Protein AF-A0A7S8RH62-F1 (afdb_monomer_lite)

Structure (mmCIF, N/CA/C/O backbone):
data_AF-A0A7S8RH62-F1
#
_entry.id   AF-A0A7S8RH62-F1
#
loop_
_atom_site.group_PDB
_atom_site.id
_atom_site.type_symbol
_atom_site.label_atom_id
_atom_site.label_alt_id
_atom_site.label_comp_id
_atom_site.label_asym_id
_atom_site.label_entity_id
_atom_site.label_seq_id
_atom_site.pdbx_PDB_ins_code
_atom_site.Cartn_x
_atom_site.Cartn_y
_atom_site.Cartn_z
_atom_site.occupancy
_atom_site.B_iso_or_equiv
_atom_site.auth_seq_id
_atom_site.auth_comp_id
_atom_site.auth_asym_id
_atom_site.auth_atom_id
_atom_site.pdbx_PDB_model_num
ATOM 1 N N . MET A 1 1 ? -23.904 6.460 -4.156 1.00 39.28 1 MET A N 1
ATOM 2 C CA . MET A 1 1 ? -22.629 6.891 -3.554 1.00 39.28 1 MET A CA 1
ATOM 3 C C . MET A 1 1 ? -22.946 8.177 -2.816 1.00 39.28 1 MET A C 1
ATOM 5 O O . MET A 1 1 ? -23.492 9.067 -3.455 1.00 39.28 1 MET A O 1
ATOM 9 N N . LEU A 1 2 ? -22.789 8.210 -1.490 1.00 40.19 2 LEU A N 1
ATOM 10 C CA . LEU A 1 2 ? -23.076 9.422 -0.716 1.00 40.19 2 LEU A CA 1
ATOM 11 C C . LEU A 1 2 ? -22.066 10.491 -1.134 1.00 40.19 2 LEU A C 1
ATOM 13 O O . LEU A 1 2 ? -20.875 10.198 -1.265 1.00 40.19 2 LEU A O 1
ATOM 17 N N . ALA A 1 3 ? -22.586 11.673 -1.448 1.00 42.34 3 ALA A N 1
ATOM 18 C CA . ALA A 1 3 ? -21.802 12.807 -1.888 1.00 42.34 3 ALA A CA 1
ATOM 19 C C . ALA A 1 3 ? -20.886 13.278 -0.752 1.00 42.34 3 ALA A C 1
ATOM 21 O O . ALA A 1 3 ? -21.209 13.178 0.432 1.00 42.34 3 ALA A O 1
ATOM 22 N N . GLU A 1 4 ? -19.724 13.770 -1.151 1.00 43.28 4 GLU A N 1
ATOM 23 C CA . GLU A 1 4 ? -18.709 14.386 -0.310 1.00 43.28 4 GLU A CA 1
ATOM 24 C C . GLU A 1 4 ? -19.355 15.382 0.679 1.00 43.28 4 GLU A C 1
ATOM 26 O O . GLU A 1 4 ? -19.919 16.394 0.270 1.00 43.28 4 GLU A O 1
ATOM 31 N N . GLY A 1 5 ? -19.326 15.062 1.981 1.00 42.75 5 GLY A N 1
ATOM 32 C CA . GLY A 1 5 ? -19.793 15.950 3.056 1.00 42.75 5 GLY A CA 1
ATOM 33 C C . GLY A 1 5 ? -20.966 15.462 3.917 1.00 42.75 5 GLY A C 1
ATOM 34 O O . GLY A 1 5 ? -21.246 16.096 4.933 1.00 42.75 5 GLY A O 1
ATOM 35 N N . GLU A 1 6 ? -21.635 14.349 3.596 1.00 51.09 6 GLU A N 1
ATOM 36 C CA . GLU A 1 6 ? -22.639 13.774 4.509 1.00 51.09 6 GLU A CA 1
ATOM 37 C C . GLU A 1 6 ? -21.990 12.961 5.642 1.00 51.09 6 GLU A C 1
ATOM 39 O O . GLU A 1 6 ? -21.016 12.237 5.429 1.00 51.09 6 GLU A O 1
ATOM 44 N N . ASN A 1 7 ? -22.543 13.089 6.858 1.00 59.53 7 ASN A N 1
ATOM 45 C CA . ASN A 1 7 ? -22.144 12.334 8.050 1.00 59.53 7 ASN A CA 1
ATOM 46 C C . ASN A 1 7 ? -22.053 10.842 7.719 1.00 59.53 7 ASN A C 1
ATOM 48 O O . ASN A 1 7 ? -23.076 10.170 7.582 1.00 59.53 7 ASN A O 1
ATOM 52 N N . ILE A 1 8 ? -20.831 10.320 7.608 1.00 66.88 8 ILE A N 1
ATOM 53 C CA . ILE A 1 8 ? -20.618 8.890 7.414 1.00 66.88 8 ILE A CA 1
ATOM 54 C C . ILE A 1 8 ? -21.130 8.202 8.689 1.00 66.88 8 ILE A C 1
ATOM 56 O O . ILE A 1 8 ? -20.612 8.503 9.768 1.00 66.88 8 ILE A O 1
ATOM 60 N N . PRO A 1 9 ? -22.141 7.314 8.615 1.00 73.75 9 PRO A N 1
ATOM 61 C CA . PRO A 1 9 ? -22.703 6.660 9.792 1.00 73.75 9 PRO A CA 1
ATOM 62 C C . PRO A 1 9 ? -21.732 5.580 10.280 1.00 73.75 9 PRO A C 1
ATOM 64 O O . PRO A 1 9 ? -21.902 4.391 10.014 1.00 73.75 9 PRO A O 1
ATOM 67 N N . LEU A 1 10 ? -20.658 6.011 10.937 1.00 83.62 10 LEU A N 1
ATOM 68 C CA . LEU A 1 10 ? -19.639 5.135 11.494 1.00 83.62 10 LEU A CA 1
ATOM 69 C C . LEU A 1 10 ? -19.990 4.764 12.928 1.00 83.62 10 LEU A C 1
ATOM 71 O O . LEU A 1 10 ? -20.427 5.599 13.721 1.00 83.62 10 LEU A O 1
ATOM 75 N N . ALA A 1 11 ? -19.756 3.500 13.267 1.00 87.25 11 ALA A N 1
ATOM 76 C CA . ALA A 1 11 ? -19.860 3.041 14.639 1.00 87.25 11 ALA A CA 1
ATOM 77 C C . ALA A 1 11 ? -18.738 3.671 15.480 1.00 87.25 11 ALA A C 1
ATOM 79 O O . ALA A 1 11 ? -17.582 3.732 15.057 1.00 87.25 11 ALA A O 1
ATOM 80 N N . ILE A 1 12 ? -19.093 4.145 16.673 1.00 90.38 12 ILE A N 1
ATOM 81 C CA . ILE A 1 12 ? -18.187 4.815 17.608 1.00 90.38 12 ILE A CA 1
ATOM 82 C C . ILE A 1 12 ? -18.295 4.111 18.957 1.00 90.38 12 ILE A C 1
ATOM 84 O O . ILE A 1 12 ? -19.394 3.800 19.411 1.00 90.38 12 ILE A O 1
ATOM 88 N N . THR A 1 13 ? -17.159 3.891 19.611 1.00 91.62 13 THR A N 1
ATOM 89 C CA . THR A 1 13 ? -17.103 3.448 21.009 1.00 91.62 13 THR A CA 1
ATOM 90 C C . THR A 1 13 ? -16.359 4.463 21.866 1.00 91.62 13 THR A C 1
ATOM 92 O O . THR A 1 13 ? -15.571 5.258 21.352 1.00 91.62 13 THR A O 1
ATOM 95 N N . THR A 1 14 ? -16.582 4.430 23.176 1.00 93.69 14 THR A N 1
ATOM 96 C CA . THR A 1 14 ? -15.900 5.298 24.139 1.00 93.69 14 THR A CA 1
ATOM 97 C C . THR A 1 14 ? -15.022 4.450 25.051 1.00 93.69 14 THR A C 1
ATOM 99 O O . THR A 1 14 ? -15.504 3.514 25.685 1.00 93.69 14 THR A O 1
ATOM 102 N N . ILE A 1 15 ? -13.736 4.793 25.138 1.00 90.25 15 ILE A N 1
ATOM 103 C CA . ILE A 1 15 ? -12.776 4.175 26.059 1.00 90.25 15 ILE A CA 1
ATOM 104 C C . ILE A 1 15 ? -12.183 5.287 26.926 1.00 90.25 15 ILE A C 1
ATOM 106 O O . ILE A 1 15 ? -11.464 6.161 26.435 1.00 90.25 15 ILE A O 1
ATOM 110 N N . GLY A 1 16 ? -12.501 5.262 28.223 1.00 92.19 16 GLY A N 1
ATOM 111 C CA . GLY A 1 16 ? -12.195 6.370 29.128 1.00 92.19 16 GLY A CA 1
ATOM 112 C C . GLY A 1 16 ? -12.913 7.645 28.680 1.00 92.19 16 GLY A C 1
ATOM 113 O O . GLY A 1 16 ? -14.131 7.650 28.538 1.00 92.19 16 GLY A O 1
ATOM 114 N N . GLU A 1 17 ? -12.152 8.707 28.423 1.00 92.81 17 GLU A N 1
ATOM 115 C CA . GLU A 1 17 ? -12.673 10.006 27.963 1.00 92.81 17 GLU A CA 1
ATOM 116 C C . GLU A 1 17 ? -12.596 10.187 26.435 1.00 92.81 17 GLU A C 1
ATOM 118 O O . GLU A 1 17 ? -12.965 11.238 25.913 1.00 92.81 17 GLU A O 1
ATOM 123 N N . LYS A 1 18 ? -12.096 9.186 25.695 1.00 94.44 18 LYS A N 1
ATOM 124 C CA . LYS A 1 18 ? -11.867 9.282 24.246 1.00 94.44 18 LYS A CA 1
ATOM 125 C C . LYS A 1 18 ? -12.861 8.438 23.457 1.00 94.44 18 LYS A C 1
ATOM 127 O O . LYS A 1 18 ? -13.170 7.307 23.826 1.00 94.44 18 LYS A O 1
ATOM 132 N N . GLN A 1 19 ? -13.299 8.976 22.323 1.00 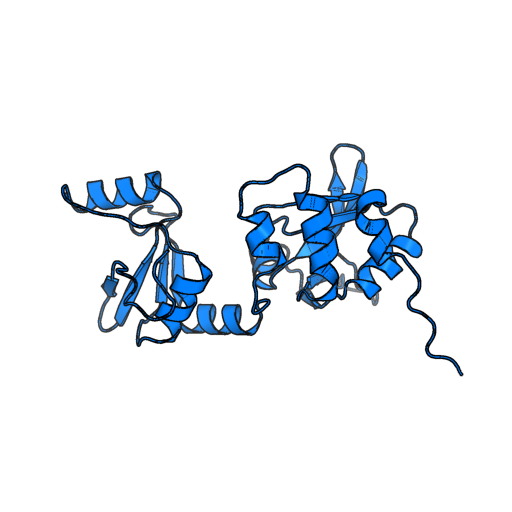95.38 19 GLN A N 1
ATOM 133 C CA . GLN A 1 19 ? -14.122 8.267 21.346 1.00 95.38 19 GLN A CA 1
ATOM 134 C C . GLN A 1 19 ? -13.261 7.668 20.235 1.00 95.38 19 GLN A C 1
ATOM 136 O O . GLN A 1 19 ? -12.350 8.325 19.736 1.00 95.38 19 GLN A O 1
ATOM 141 N N . TYR A 1 20 ? -13.568 6.445 19.817 1.00 95.69 20 TYR A N 1
ATOM 142 C CA . TYR A 1 20 ? -12.855 5.710 18.776 1.00 95.69 20 TYR A CA 1
ATOM 143 C C . TYR A 1 20 ? -13.822 5.275 17.684 1.00 95.69 20 TYR A C 1
ATOM 145 O O . TYR A 1 20 ? -14.908 4.776 17.976 1.00 95.69 20 TYR A O 1
ATOM 153 N N . VAL A 1 21 ? -13.404 5.436 16.432 1.00 94.69 21 VAL A N 1
ATOM 154 C CA . VAL A 1 21 ? -14.141 4.936 15.268 1.00 94.69 21 VAL A CA 1
ATOM 155 C C . VAL A 1 21 ? -13.901 3.433 15.146 1.00 94.69 21 VAL A C 1
ATOM 157 O O . VAL A 1 21 ? -12.763 2.977 15.257 1.00 94.69 21 VAL A O 1
ATOM 160 N N . LEU A 1 22 ? -14.958 2.662 14.908 1.00 92.38 22 LEU A N 1
ATOM 161 C CA . LEU A 1 22 ? -14.889 1.218 14.700 1.00 92.38 22 LEU A CA 1
ATOM 162 C C . LEU A 1 22 ? -14.946 0.888 13.210 1.00 92.38 22 LEU A C 1
ATOM 164 O O . LEU A 1 22 ? -15.819 1.376 12.490 1.00 92.38 22 LEU A O 1
ATOM 168 N N . VAL A 1 23 ? -14.045 0.019 12.759 1.00 92.44 23 VAL A N 1
ATOM 169 C CA . VAL A 1 23 ? -14.058 -0.539 11.403 1.00 92.44 23 VAL A CA 1
ATOM 170 C C . VAL A 1 23 ? -13.853 -2.042 11.425 1.00 92.44 23 VAL A C 1
ATOM 172 O O . VAL A 1 23 ? -13.292 -2.604 12.366 1.00 92.44 23 VAL A O 1
ATOM 175 N N . TYR A 1 24 ? -14.299 -2.679 10.348 1.00 90.12 24 TYR A N 1
ATOM 176 C CA . TYR A 1 24 ? -14.252 -4.122 10.183 1.00 90.12 24 TYR A CA 1
ATOM 177 C C . TYR A 1 24 ? -13.524 -4.451 8.885 1.00 90.12 24 TYR A C 1
ATOM 179 O O . TYR A 1 24 ? -13.879 -3.926 7.829 1.00 90.12 24 TYR A O 1
ATOM 187 N N . SER A 1 25 ? -12.526 -5.328 8.956 1.00 86.50 25 SER A N 1
ATOM 188 C CA . SER A 1 25 ? -11.762 -5.812 7.800 1.00 86.50 25 SER A CA 1
ATOM 189 C C . SER A 1 25 ? -12.623 -6.626 6.829 1.00 86.50 25 SER A C 1
ATOM 191 O O . SER A 1 25 ? -12.295 -6.756 5.651 1.00 86.50 25 SER A O 1
ATOM 193 N N . GLY A 1 26 ? -13.761 -7.143 7.302 1.00 86.31 26 GLY A N 1
ATOM 194 C CA . GLY A 1 26 ? -14.751 -7.816 6.477 1.00 86.31 26 GLY A CA 1
ATOM 195 C C . GLY A 1 26 ? -15.989 -8.260 7.251 1.00 86.31 26 GLY A C 1
ATOM 196 O O . GLY A 1 26 ? -16.132 -8.044 8.455 1.00 86.31 26 GLY A O 1
ATOM 197 N N . VAL A 1 27 ? -16.896 -8.938 6.541 1.00 84.50 27 VAL A N 1
ATOM 198 C CA . VAL A 1 27 ? -18.188 -9.397 7.085 1.00 84.50 27 VAL A CA 1
ATOM 199 C C . VAL A 1 27 ? -18.014 -10.383 8.242 1.00 84.50 27 VAL A C 1
ATOM 201 O O . VAL A 1 27 ? -18.817 -10.379 9.170 1.00 84.50 27 VAL A O 1
ATOM 204 N N . ALA A 1 28 ? -16.975 -11.222 8.211 1.00 85.44 28 ALA A N 1
ATOM 205 C CA . ALA A 1 28 ? -16.703 -12.171 9.288 1.00 85.44 28 ALA A CA 1
ATOM 206 C C . ALA A 1 28 ? -16.388 -11.454 10.611 1.00 85.44 28 ALA A C 1
ATOM 208 O O . ALA A 1 28 ? -16.993 -11.776 11.632 1.00 85.44 28 ALA A O 1
ATOM 209 N N . ALA A 1 29 ? -15.513 -10.444 10.576 1.00 86.75 29 ALA A N 1
ATOM 210 C CA . ALA A 1 29 ? -15.172 -9.648 11.751 1.00 86.75 29 ALA A CA 1
ATOM 211 C C . ALA A 1 29 ? -16.372 -8.842 12.267 1.00 86.75 29 ALA A C 1
ATOM 213 O O . ALA A 1 29 ? -16.623 -8.813 13.469 1.00 86.75 29 ALA A O 1
ATOM 214 N N . LEU A 1 30 ? -17.174 -8.272 11.360 1.00 86.81 30 LEU A N 1
ATOM 215 C CA . LEU A 1 30 ? -18.429 -7.615 11.726 1.00 86.81 30 LEU A CA 1
ATOM 216 C C . LEU A 1 30 ? -19.378 -8.581 12.451 1.00 86.81 30 LEU A C 1
ATOM 218 O O . LEU A 1 30 ? -19.861 -8.268 13.533 1.00 86.81 30 LEU A O 1
ATOM 222 N N . ARG A 1 31 ? -19.624 -9.775 11.892 1.00 84.88 31 ARG A N 1
ATOM 223 C CA . ARG A 1 31 ? -20.493 -10.788 12.519 1.00 84.88 31 ARG A CA 1
ATOM 224 C C . ARG A 1 31 ? -19.980 -11.230 13.887 1.00 84.88 31 ARG A C 1
ATOM 226 O O . ARG A 1 31 ? -20.794 -11.436 14.780 1.00 84.88 31 ARG A O 1
ATOM 233 N N . ALA A 1 32 ? -18.663 -11.364 14.052 1.00 85.75 32 ALA A N 1
ATOM 234 C CA . ALA A 1 32 ? -18.061 -11.694 15.340 1.00 85.75 32 ALA A CA 1
ATOM 235 C C . ALA A 1 32 ? -18.370 -10.622 16.397 1.00 85.75 32 ALA A C 1
ATOM 237 O O . ALA A 1 32 ? -18.757 -10.965 17.511 1.00 85.75 32 ALA A O 1
ATOM 238 N N . SER A 1 33 ? -18.286 -9.339 16.033 1.00 83.94 33 SER A N 1
ATOM 239 C CA . SER A 1 33 ? -18.688 -8.238 16.916 1.00 83.94 33 SER A CA 1
ATOM 240 C C . SER A 1 33 ? -20.179 -8.240 17.238 1.00 83.94 33 SER A C 1
ATOM 242 O O . SER A 1 33 ? -20.534 -8.145 18.406 1.00 83.94 33 SER A O 1
ATOM 244 N N . LEU A 1 34 ? -21.054 -8.445 16.249 1.00 86.00 34 LEU A N 1
ATOM 245 C CA . LEU A 1 34 ? -22.501 -8.518 16.497 1.00 86.00 34 LEU A CA 1
ATOM 246 C C . LEU A 1 34 ? -22.876 -9.658 17.449 1.00 86.00 34 LEU A C 1
ATOM 248 O O . LEU A 1 34 ? -23.704 -9.477 18.338 1.00 86.00 34 LEU A O 1
ATOM 252 N N . ALA A 1 35 ? -22.243 -10.823 17.282 1.00 85.25 35 ALA A N 1
ATOM 253 C CA . ALA A 1 35 ? -22.449 -11.966 18.162 1.00 85.25 35 ALA A CA 1
ATOM 254 C C . ALA A 1 35 ? -21.954 -11.693 19.591 1.00 85.25 35 ALA A C 1
ATOM 256 O O . ALA A 1 35 ? -22.614 -12.102 20.543 1.00 85.25 35 ALA A O 1
ATOM 257 N N . ALA A 1 36 ? -20.824 -10.995 19.741 1.00 84.25 36 ALA A N 1
ATOM 258 C CA . ALA A 1 36 ? -20.289 -10.611 21.045 1.00 84.25 36 ALA A CA 1
ATOM 259 C C . ALA A 1 36 ? -21.189 -9.596 21.773 1.00 84.25 36 ALA A C 1
ATOM 261 O O . ALA A 1 36 ? -21.380 -9.714 22.982 1.00 84.25 36 ALA A O 1
ATOM 262 N N . ASP A 1 37 ? -21.781 -8.653 21.036 1.00 80.81 37 ASP A N 1
ATOM 263 C CA . ASP A 1 37 ? -22.634 -7.595 21.591 1.00 80.81 37 ASP A CA 1
ATOM 264 C C . ASP A 1 37 ? -24.111 -8.020 21.743 1.00 80.81 37 ASP A C 1
ATOM 266 O O . ASP A 1 37 ? -24.921 -7.282 22.306 1.00 80.81 37 ASP A O 1
ATOM 270 N N . GLY A 1 38 ? -24.492 -9.201 21.237 1.00 78.88 38 GLY A N 1
ATOM 271 C CA . GLY A 1 38 ? -25.883 -9.675 21.217 1.00 78.88 38 GLY A CA 1
ATOM 272 C C . GLY A 1 38 ? -26.804 -8.863 20.294 1.00 78.88 38 GLY A C 1
ATOM 273 O O . GLY A 1 38 ? -28.028 -8.922 20.428 1.00 78.88 38 GLY A O 1
ATOM 274 N N . ALA A 1 39 ? -26.231 -8.093 19.365 1.00 75.56 39 ALA A N 1
ATOM 275 C CA . ALA A 1 39 ? -26.959 -7.203 18.471 1.00 75.56 39 ALA A CA 1
ATOM 276 C C . ALA A 1 39 ? -27.571 -7.977 17.292 1.00 75.56 39 ALA A C 1
ATOM 278 O O . ALA A 1 39 ? -26.884 -8.716 16.587 1.00 75.56 39 ALA A O 1
ATOM 279 N N . THR A 1 40 ? -28.874 -7.794 17.062 1.00 68.50 40 THR A N 1
ATOM 280 C CA . THR A 1 40 ? -29.633 -8.495 16.004 1.00 68.50 40 THR A CA 1
ATOM 281 C C . THR A 1 40 ? -30.128 -7.571 14.891 1.00 68.50 40 THR A C 1
ATOM 283 O O . THR A 1 40 ? -30.290 -8.031 13.764 1.00 68.50 40 THR A O 1
ATOM 286 N N . ASP A 1 41 ? -30.258 -6.270 15.166 1.00 66.50 41 ASP A N 1
ATOM 287 C CA . ASP A 1 41 ? -30.581 -5.226 14.188 1.00 66.50 41 ASP A CA 1
ATOM 288 C C . ASP A 1 41 ? -29.366 -4.317 13.975 1.00 66.50 41 ASP A C 1
ATOM 290 O O . ASP A 1 41 ? -29.209 -3.276 14.613 1.00 66.50 41 ASP A O 1
ATOM 294 N N . THR A 1 42 ? -28.451 -4.710 13.088 1.00 69.25 42 THR A N 1
ATOM 295 C CA . THR A 1 42 ? -27.332 -3.844 12.692 1.00 69.25 42 THR A CA 1
ATOM 296 C C . THR A 1 42 ? -27.236 -3.728 11.184 1.00 69.25 42 THR A C 1
ATOM 298 O O . THR A 1 42 ? -27.142 -4.719 10.463 1.00 69.25 42 THR A O 1
ATOM 301 N N . SER A 1 43 ? -27.230 -2.482 10.718 1.00 67.69 43 SER A N 1
ATOM 302 C CA . SER A 1 43 ? -26.909 -2.129 9.343 1.00 67.69 43 SER A CA 1
ATOM 303 C C . SER A 1 43 ? -25.423 -1.798 9.244 1.00 67.69 43 SER A C 1
ATOM 305 O O . SER A 1 43 ? -24.883 -1.092 10.095 1.00 67.69 43 SER A O 1
ATOM 307 N N . ALA A 1 44 ? -24.766 -2.300 8.202 1.00 72.25 44 ALA A N 1
ATOM 308 C CA . ALA A 1 44 ? -23.382 -1.976 7.893 1.00 72.25 44 ALA A CA 1
ATOM 309 C C . ALA A 1 44 ? -23.283 -1.461 6.461 1.00 72.25 44 ALA A C 1
ATOM 311 O O . ALA A 1 44 ? -23.879 -2.019 5.540 1.00 72.25 44 ALA A O 1
ATOM 312 N N . MET A 1 45 ? -22.498 -0.403 6.278 1.00 76.56 45 MET A N 1
ATOM 313 C CA . MET A 1 45 ? -22.201 0.153 4.965 1.00 76.56 45 MET A CA 1
ATOM 314 C C . MET A 1 45 ? -20.705 0.066 4.702 1.00 76.56 45 MET A C 1
ATOM 316 O O . MET A 1 45 ? -19.896 0.427 5.556 1.00 76.56 45 MET A O 1
ATOM 320 N N . ALA A 1 46 ? -20.338 -0.383 3.504 1.00 80.75 46 ALA A N 1
ATOM 321 C CA . ALA A 1 46 ? -18.966 -0.279 3.037 1.00 80.75 46 ALA A CA 1
ATOM 322 C C . ALA A 1 46 ? -18.660 1.185 2.701 1.00 80.75 46 ALA A C 1
ATOM 324 O O . ALA A 1 46 ? -19.419 1.834 1.979 1.00 80.75 46 ALA A O 1
ATOM 325 N N . GLN A 1 47 ? -17.549 1.691 3.227 1.00 84.44 47 GLN A N 1
ATOM 326 C CA . GLN A 1 47 ? -17.068 3.046 2.983 1.00 84.44 47 GLN A CA 1
ATOM 327 C C . GLN A 1 47 ? -15.642 2.979 2.431 1.00 84.44 47 GLN A C 1
ATOM 329 O O . GLN A 1 47 ? -14.873 2.116 2.866 1.00 84.44 47 GLN A O 1
ATOM 334 N N . PRO A 1 48 ? -15.252 3.868 1.500 1.00 85.31 48 PRO A N 1
ATOM 335 C CA . PRO A 1 48 ? -13.859 3.977 1.090 1.00 85.31 48 PRO A CA 1
ATOM 336 C C . PRO A 1 48 ? -12.967 4.233 2.310 1.00 85.31 48 PRO A C 1
ATOM 338 O O . PRO A 1 48 ? -13.235 5.151 3.087 1.00 85.31 48 PRO A O 1
ATOM 341 N N . ALA A 1 49 ? -11.892 3.455 2.472 1.00 87.62 49 ALA A N 1
ATOM 342 C CA . ALA A 1 49 ? -11.006 3.565 3.635 1.00 87.62 49 ALA A CA 1
ATOM 343 C C . ALA A 1 49 ? -10.487 5.000 3.826 1.00 87.62 49 ALA A C 1
ATOM 345 O O . ALA A 1 49 ? -10.497 5.532 4.932 1.00 87.62 49 ALA A O 1
ATOM 346 N N . GLN A 1 50 ? -10.134 5.672 2.728 1.00 88.06 50 GLN A N 1
ATOM 347 C CA . GLN A 1 50 ? -9.685 7.061 2.751 1.00 88.06 50 GLN A CA 1
ATOM 348 C C . GLN A 1 50 ? -10.744 8.023 3.316 1.00 88.06 50 GLN A C 1
ATOM 350 O O . GLN A 1 50 ? -10.402 8.924 4.078 1.00 88.06 50 GLN A O 1
ATOM 355 N N . ALA A 1 51 ? -12.024 7.825 2.986 1.00 88.56 51 ALA A N 1
ATOM 356 C CA . ALA A 1 51 ? -13.111 8.657 3.499 1.00 88.56 51 ALA A CA 1
ATOM 357 C C . ALA A 1 51 ? -13.270 8.485 5.016 1.00 88.56 51 ALA A C 1
ATOM 359 O O . ALA A 1 51 ? -13.418 9.471 5.734 1.00 88.56 51 ALA A O 1
ATOM 360 N N . VAL A 1 52 ? -13.144 7.251 5.514 1.00 91.00 52 VAL A N 1
ATOM 361 C CA . VAL A 1 52 ? -13.170 6.950 6.953 1.00 91.00 52 VAL A CA 1
ATOM 362 C C . VAL A 1 52 ? -12.008 7.621 7.689 1.00 91.00 52 VAL A C 1
ATOM 364 O O . VAL A 1 52 ? -12.220 8.251 8.725 1.00 91.00 52 VAL A O 1
ATOM 367 N N . LEU A 1 53 ? -10.790 7.539 7.146 1.00 92.69 53 LEU A N 1
ATOM 368 C CA . LEU A 1 53 ? -9.612 8.168 7.752 1.00 92.69 53 LEU A CA 1
ATOM 369 C C . LEU A 1 53 ? -9.728 9.700 7.753 1.00 92.69 53 LEU A C 1
ATOM 371 O O . LEU A 1 53 ? -9.445 10.333 8.769 1.00 92.69 53 LEU A O 1
ATOM 375 N N . ARG A 1 54 ? -10.207 10.308 6.658 1.00 91.62 54 ARG A N 1
ATOM 376 C CA . ARG A 1 54 ? -10.456 11.760 6.586 1.00 91.62 54 ARG A CA 1
ATOM 377 C C . ARG A 1 54 ? -11.544 12.201 7.569 1.00 91.62 54 ARG A C 1
ATOM 379 O O . ARG A 1 54 ? -11.351 13.190 8.270 1.00 91.62 54 ARG A O 1
ATOM 386 N N . PHE A 1 55 ? -12.644 11.453 7.674 1.00 91.38 55 PHE A N 1
ATOM 387 C CA . PHE A 1 55 ? -13.697 11.712 8.659 1.00 91.38 55 PHE A CA 1
ATOM 388 C C . PHE A 1 55 ? -13.139 11.686 10.087 1.00 91.38 55 PHE A C 1
ATOM 390 O O . PHE A 1 55 ? -13.327 12.645 10.837 1.00 91.38 55 PHE A O 1
ATOM 397 N N . LEU A 1 56 ? -12.377 10.644 10.437 1.00 93.88 56 LEU A N 1
ATOM 398 C CA . LEU A 1 56 ? -11.731 10.525 11.743 1.00 93.88 56 LEU A CA 1
ATOM 399 C C . LEU A 1 56 ? -10.872 11.759 12.046 1.00 93.88 56 LEU A C 1
ATOM 401 O O . LEU A 1 56 ? -10.979 12.334 13.130 1.00 93.88 56 LEU A O 1
ATOM 405 N N . LEU A 1 57 ? -10.058 12.192 11.080 1.00 94.50 57 LEU A N 1
ATOM 406 C CA . LEU A 1 57 ? -9.182 13.354 11.224 1.00 94.50 57 LEU A CA 1
ATOM 407 C C . LEU A 1 57 ? -9.938 14.693 11.247 1.00 94.50 57 LEU A C 1
ATOM 409 O O . LEU A 1 57 ? -9.455 15.634 11.870 1.00 94.50 57 LEU A O 1
ATOM 413 N N . SER A 1 58 ? -11.130 14.793 10.659 1.00 92.31 58 SER A N 1
ATOM 414 C CA . SER A 1 58 ? -11.970 15.996 10.781 1.00 92.31 58 SER A CA 1
ATOM 415 C C . SER A 1 58 ? -12.659 16.136 12.147 1.00 92.31 58 SER A C 1
ATOM 417 O O . SER A 1 58 ? -12.954 17.252 12.568 1.00 92.31 58 SER A O 1
ATOM 419 N N . GLY A 1 59 ? -12.896 15.023 12.852 1.00 90.50 59 GLY A N 1
ATOM 420 C CA . GLY A 1 59 ? -13.512 15.005 14.183 1.00 90.50 59 GLY A CA 1
ATOM 421 C C . GLY A 1 59 ? -12.500 15.040 15.333 1.00 90.50 59 GLY A C 1
ATOM 422 O O . GLY A 1 59 ? -11.294 15.157 15.125 1.00 90.50 59 GLY A O 1
ATOM 423 N N . THR A 1 60 ? -12.984 14.871 16.567 1.00 91.94 60 THR A N 1
ATOM 424 C CA . THR A 1 60 ? -12.180 14.832 17.810 1.00 91.94 60 THR A CA 1
ATOM 425 C C . THR A 1 60 ? -11.898 13.407 18.312 1.00 91.94 60 THR A C 1
ATOM 427 O O . THR A 1 60 ? -11.603 13.192 19.487 1.00 91.94 60 THR A O 1
ATOM 430 N N . TYR A 1 61 ? -11.974 12.414 17.423 1.00 95.44 61 TYR A N 1
ATOM 431 C CA . TYR A 1 61 ? -11.764 11.005 17.755 1.00 95.44 61 TYR A CA 1
ATOM 432 C C . TYR A 1 61 ? -10.319 10.714 18.176 1.00 95.44 61 TYR A C 1
ATOM 434 O O . TYR A 1 61 ? -9.371 11.206 17.563 1.00 95.44 61 TYR A O 1
ATOM 442 N N . GLY A 1 62 ? -10.152 9.859 19.186 1.00 95.62 62 GLY A N 1
ATOM 443 C CA . GLY A 1 62 ? -8.861 9.401 19.697 1.00 95.62 62 GLY A CA 1
ATOM 444 C C . GLY A 1 62 ? -8.154 8.380 18.802 1.00 95.62 62 GLY A C 1
ATOM 445 O O . GLY A 1 62 ? -6.946 8.185 18.947 1.00 95.62 62 GLY A O 1
ATOM 446 N N . GLY A 1 63 ? -8.869 7.739 17.874 1.00 96.44 63 GLY A N 1
ATOM 447 C CA . GLY A 1 63 ? -8.282 6.769 16.955 1.00 96.44 63 GLY A CA 1
ATOM 448 C C . GLY A 1 63 ? -9.294 5.854 16.272 1.00 96.44 63 GLY A C 1
ATOM 449 O O . GLY A 1 63 ? -10.504 6.093 16.301 1.00 96.44 63 GLY A O 1
ATOM 450 N N . LEU A 1 64 ? -8.760 4.801 15.659 1.00 96.06 64 LEU A N 1
ATOM 451 C CA . LEU A 1 64 ? -9.478 3.773 14.914 1.00 96.06 64 LEU A CA 1
ATOM 452 C C . LEU A 1 64 ? -9.256 2.415 15.584 1.00 96.06 64 LEU A C 1
ATOM 454 O O . LEU A 1 64 ? -8.117 2.061 15.887 1.00 96.06 64 LEU A O 1
ATOM 458 N N . ILE A 1 65 ? -10.319 1.642 15.782 1.00 94.81 65 ILE A N 1
ATOM 459 C CA . ILE A 1 65 ? -10.228 0.245 16.211 1.00 94.81 65 ILE A CA 1
ATOM 460 C C . ILE A 1 65 ? -10.683 -0.634 15.053 1.00 94.81 65 ILE A C 1
ATOM 462 O O . ILE A 1 65 ? -11.815 -0.520 14.582 1.00 94.81 65 ILE A O 1
ATOM 466 N N . VAL A 1 66 ? -9.788 -1.509 14.608 1.00 93.62 66 VAL A N 1
ATOM 467 C CA . 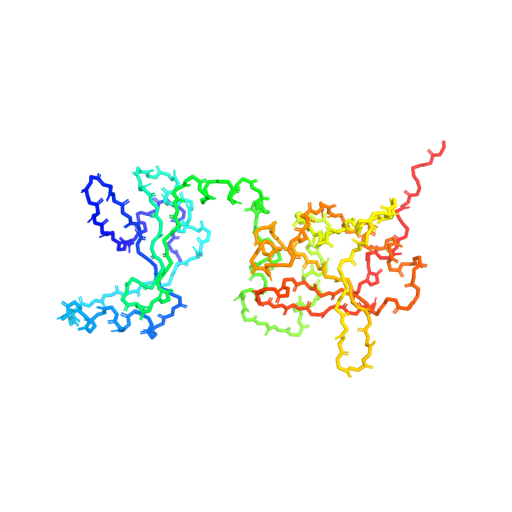VAL A 1 66 ? -10.043 -2.513 13.578 1.00 93.62 66 VAL A CA 1
ATOM 468 C C . VAL A 1 66 ? -10.395 -3.825 14.260 1.00 93.62 66 VAL A C 1
ATOM 470 O O . VAL A 1 66 ? -9.655 -4.287 15.133 1.00 93.62 66 VAL A O 1
ATOM 473 N N . ASP A 1 67 ? -11.511 -4.415 13.842 1.00 92.38 67 ASP A N 1
ATOM 474 C CA . ASP A 1 67 ? -11.983 -5.731 14.276 1.00 92.38 67 ASP A CA 1
ATOM 475 C C . ASP A 1 67 ? -12.062 -5.871 15.811 1.00 92.38 67 ASP A C 1
ATOM 477 O O . ASP A 1 67 ? -11.384 -6.714 16.406 1.00 92.38 67 ASP A O 1
ATOM 481 N N . PRO A 1 68 ? -12.884 -5.049 16.493 1.00 89.75 68 PRO A N 1
ATOM 482 C CA . PRO A 1 68 ? -12.856 -4.902 17.952 1.00 89.75 68 PRO A CA 1
ATOM 483 C C . PRO A 1 68 ? -13.096 -6.203 18.736 1.00 89.75 68 PRO A C 1
ATOM 485 O O . PRO A 1 68 ? -12.535 -6.358 19.825 1.00 89.75 68 PRO A O 1
ATOM 488 N N . ALA A 1 69 ? -13.886 -7.137 18.196 1.00 88.31 69 ALA A N 1
ATOM 489 C CA . ALA A 1 69 ? -14.165 -8.430 18.829 1.00 88.31 69 ALA A CA 1
ATOM 490 C C . ALA A 1 69 ? -13.157 -9.537 18.475 1.00 88.31 69 ALA A C 1
ATOM 492 O O . ALA A 1 69 ? -13.209 -10.619 19.057 1.00 88.31 69 ALA A O 1
ATOM 493 N N . SER A 1 70 ? -12.218 -9.293 17.560 1.00 83.69 70 SER A N 1
ATOM 494 C CA . SER A 1 70 ? -11.309 -10.324 17.047 1.00 83.69 70 SER A CA 1
ATOM 495 C C . SER A 1 70 ? -10.088 -10.540 17.941 1.00 83.69 70 SER A C 1
ATOM 497 O O . SER A 1 70 ? -8.971 -10.584 17.444 1.00 83.69 70 SER A O 1
ATOM 499 N N . ALA A 1 71 ? -10.240 -10.657 19.263 1.00 76.25 71 ALA A N 1
ATOM 500 C CA . ALA A 1 71 ? -9.093 -10.897 20.144 1.00 76.25 71 ALA A CA 1
ATOM 501 C C . ALA A 1 71 ? -8.358 -12.212 19.771 1.00 76.25 71 ALA A C 1
ATOM 503 O O . ALA A 1 71 ? -9.018 -13.232 19.574 1.00 76.25 71 ALA A O 1
ATOM 504 N N . PRO A 1 72 ? -7.010 -12.225 19.685 1.00 76.19 72 PRO A N 1
ATOM 505 C CA . PRO A 1 72 ? -6.071 -11.134 19.986 1.00 76.19 72 PRO A CA 1
ATOM 506 C C . PRO A 1 72 ? -5.751 -10.201 18.799 1.00 76.19 72 PRO A C 1
ATOM 508 O O . PRO A 1 72 ? -4.998 -9.252 18.969 1.00 76.19 72 PRO A O 1
ATOM 511 N N . ALA A 1 73 ? -6.304 -10.455 17.615 1.00 76.81 73 ALA A N 1
ATOM 512 C CA . ALA A 1 73 ? -6.008 -9.777 16.352 1.00 76.81 73 ALA A CA 1
ATOM 513 C C . ALA A 1 73 ? -6.598 -8.360 16.190 1.00 76.81 73 ALA A C 1
ATOM 515 O O . ALA A 1 73 ? -6.376 -7.731 15.156 1.00 76.81 73 ALA A O 1
ATOM 516 N N . ARG A 1 74 ? -7.335 -7.831 17.178 1.00 88.00 74 ARG A N 1
ATOM 517 C CA . ARG A 1 74 ? -7.827 -6.444 17.124 1.00 88.00 74 ARG A CA 1
ATOM 518 C C . ARG A 1 74 ? -6.657 -5.458 17.038 1.00 88.00 74 ARG A C 1
ATOM 520 O O . ARG A 1 74 ? -5.692 -5.579 17.795 1.00 88.00 74 ARG A O 1
ATOM 527 N N . ALA A 1 75 ? -6.773 -4.441 16.191 1.00 91.00 75 ALA A N 1
ATOM 528 C CA . ALA A 1 75 ? -5.773 -3.379 16.080 1.00 91.00 75 ALA A CA 1
ATOM 529 C C . ALA A 1 75 ? -6.353 -2.043 16.548 1.00 91.00 75 ALA A C 1
ATOM 531 O O . ALA A 1 75 ? -7.477 -1.693 16.200 1.00 91.00 75 ALA A O 1
ATOM 532 N N . MET A 1 76 ? -5.582 -1.280 17.324 1.00 92.94 76 MET A N 1
ATOM 533 C CA . MET A 1 76 ? -5.945 0.076 17.739 1.00 92.94 76 MET A CA 1
ATOM 534 C C . MET A 1 76 ? -4.898 1.051 17.211 1.00 92.94 76 MET A C 1
ATOM 536 O O . MET A 1 76 ? -3.738 1.000 17.614 1.00 92.94 76 MET A O 1
ATOM 540 N N . LEU A 1 77 ? -5.315 1.930 16.306 1.00 94.56 77 LEU A N 1
ATOM 541 C CA . LEU A 1 77 ? -4.469 2.946 15.694 1.00 94.56 77 LEU A CA 1
ATOM 542 C C . LEU A 1 77 ? -4.803 4.301 16.313 1.00 94.56 77 LEU A C 1
ATOM 544 O O . LEU A 1 77 ? -5.970 4.698 16.348 1.00 94.56 77 LEU A O 1
ATOM 548 N N . SER A 1 78 ? -3.791 5.011 16.813 1.00 95.62 78 SER A N 1
ATOM 549 C CA . SER A 1 78 ? -4.005 6.346 17.373 1.00 95.62 78 SER A CA 1
ATOM 550 C C . SER A 1 78 ? -4.277 7.364 16.268 1.00 95.62 78 SER A C 1
ATOM 552 O O . SER A 1 78 ? -3.847 7.201 15.122 1.00 95.62 78 SER A O 1
ATOM 554 N N . ARG A 1 79 ? -4.978 8.444 16.620 1.00 96.50 79 ARG A N 1
ATOM 555 C CA . ARG A 1 79 ? -5.201 9.576 15.716 1.00 96.50 79 ARG A CA 1
ATOM 556 C C . ARG A 1 79 ? -3.887 10.128 15.161 1.00 96.50 79 ARG A C 1
ATOM 558 O O . ARG A 1 79 ? -3.819 10.441 13.979 1.00 96.50 79 ARG A O 1
ATOM 565 N N . GLU A 1 80 ? -2.862 10.248 15.999 1.00 95.62 80 GLU A N 1
ATOM 566 C CA . GLU A 1 80 ? -1.564 10.824 15.635 1.00 95.62 80 GLU A CA 1
ATOM 567 C C . GLU A 1 80 ? -0.858 9.969 14.580 1.00 95.62 80 GLU A C 1
ATOM 569 O O . GLU A 1 80 ? -0.389 10.499 13.574 1.00 95.62 80 GLU A O 1
ATOM 574 N N . LEU A 1 81 ? -0.863 8.642 14.759 1.00 94.06 81 LEU A N 1
ATOM 575 C CA . LEU A 1 81 ? -0.323 7.712 13.770 1.00 94.06 81 LEU A CA 1
ATOM 576 C C . LEU A 1 81 ? -1.081 7.821 12.440 1.00 94.06 81 LEU A C 1
ATOM 578 O O . LEU A 1 81 ? -0.462 7.904 11.382 1.00 94.06 81 LEU A O 1
ATOM 582 N N . ILE A 1 82 ? -2.415 7.868 12.487 1.00 95.38 82 ILE A N 1
ATOM 583 C CA . ILE A 1 82 ? -3.248 8.013 11.284 1.00 95.38 82 ILE A CA 1
ATOM 584 C C . ILE A 1 82 ? -2.963 9.341 10.574 1.00 95.38 82 ILE A C 1
ATOM 586 O O . ILE A 1 82 ? -2.858 9.361 9.351 1.00 95.38 82 ILE A O 1
ATOM 590 N N . ALA A 1 83 ? -2.815 10.440 11.316 1.00 95.50 83 ALA A N 1
ATOM 591 C CA . ALA A 1 83 ? -2.491 11.745 10.747 1.00 95.50 83 ALA A CA 1
ATOM 592 C C . ALA A 1 83 ? -1.147 11.707 10.005 1.00 95.50 83 ALA A C 1
ATOM 594 O O . ALA A 1 83 ? -1.074 12.132 8.855 1.00 95.50 83 ALA A O 1
ATOM 595 N N . GLN A 1 84 ? -0.123 11.110 10.623 1.00 94.00 84 GLN A N 1
ATOM 596 C CA . GLN A 1 84 ? 1.192 10.944 10.008 1.00 94.00 84 GLN A CA 1
ATOM 597 C C . GLN A 1 84 ? 1.139 10.064 8.749 1.00 94.00 84 GLN A C 1
ATOM 599 O O . GLN A 1 84 ? 1.774 10.381 7.745 1.00 94.00 84 GLN A O 1
ATOM 604 N N . MET A 1 85 ? 0.364 8.975 8.771 1.00 93.38 85 MET A N 1
ATOM 605 C CA . MET A 1 85 ? 0.150 8.139 7.584 1.00 93.38 85 MET A CA 1
ATOM 606 C C . MET A 1 85 ? -0.531 8.937 6.461 1.00 93.38 85 MET A C 1
ATOM 608 O O . MET A 1 85 ? -0.099 8.911 5.315 1.00 93.38 85 MET A O 1
ATOM 612 N N . MET A 1 86 ? -1.577 9.699 6.776 1.00 93.38 86 MET A N 1
ATOM 613 C CA . MET A 1 86 ? -2.311 10.473 5.770 1.00 93.38 86 MET A CA 1
ATOM 614 C C . MET A 1 86 ? -1.483 11.612 5.159 1.00 93.38 86 MET A C 1
ATOM 616 O O . MET A 1 86 ? -1.693 11.946 3.997 1.00 93.38 86 MET A O 1
ATOM 620 N N . GLU A 1 87 ? -0.538 12.188 5.903 1.00 93.50 87 G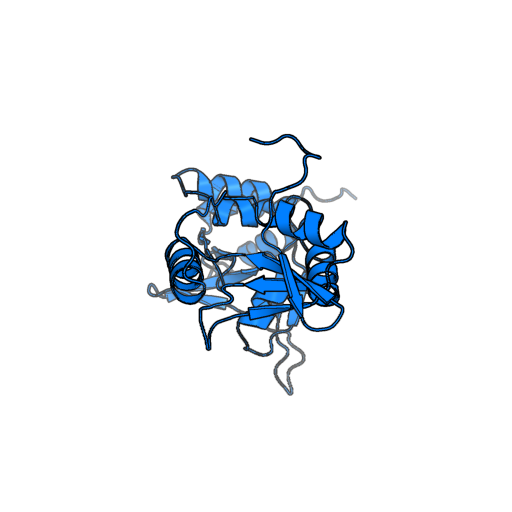LU A N 1
ATOM 621 C CA . GLU A 1 87 ? 0.399 13.198 5.393 1.00 93.50 87 GLU A CA 1
ATOM 622 C C . GLU A 1 87 ? 1.395 12.610 4.377 1.00 93.50 87 GLU A C 1
ATOM 624 O O . GLU A 1 87 ? 1.728 13.240 3.364 1.00 93.50 87 GLU A O 1
ATOM 629 N N . GLN A 1 88 ? 1.859 11.385 4.634 1.00 92.06 88 GLN A N 1
ATOM 630 C CA . GLN A 1 88 ? 2.826 10.690 3.785 1.00 92.06 88 GLN A CA 1
ATOM 631 C C . GLN A 1 88 ? 2.183 10.082 2.536 1.00 92.06 88 GLN A C 1
ATOM 633 O O . GLN A 1 88 ? 2.828 10.054 1.486 1.00 92.06 88 GLN A O 1
ATOM 638 N N . ALA A 1 89 ? 0.926 9.645 2.626 1.00 91.00 89 ALA A N 1
ATOM 639 C CA . ALA A 1 89 ? 0.204 9.001 1.537 1.00 91.00 89 ALA A CA 1
ATOM 640 C C . ALA A 1 89 ? 0.169 9.821 0.235 1.00 91.00 89 ALA A C 1
ATOM 642 O O . ALA A 1 89 ? 0.228 11.053 0.231 1.00 91.00 89 ALA A O 1
ATOM 643 N N . ASP A 1 90 ? 0.043 9.113 -0.890 1.00 91.81 90 ASP A N 1
ATOM 644 C CA . ASP A 1 90 ? -0.426 9.717 -2.137 1.00 91.81 90 ASP A CA 1
ATOM 645 C C . ASP A 1 90 ? -1.826 10.321 -1.892 1.00 91.81 90 ASP A C 1
ATOM 647 O O . ASP A 1 90 ? -2.726 9.570 -1.505 1.00 91.81 90 ASP A O 1
ATOM 651 N N . PRO A 1 91 ? -2.045 11.637 -2.102 1.00 88.12 91 PRO A N 1
ATOM 652 C CA . PRO A 1 91 ? -3.339 12.281 -1.867 1.00 88.12 91 PRO A CA 1
ATOM 653 C C . PRO A 1 91 ? -4.510 11.589 -2.567 1.00 88.12 91 PRO A C 1
ATOM 655 O O . PRO A 1 91 ? -5.605 11.507 -2.001 1.00 88.12 91 PRO A O 1
ATOM 658 N N . GLU A 1 92 ? -4.259 11.039 -3.755 1.00 89.75 92 GLU A N 1
ATOM 659 C CA . GLU A 1 92 ? -5.271 10.369 -4.563 1.00 89.75 92 GLU A CA 1
ATOM 660 C C . GLU A 1 92 ? -5.304 8.858 -4.353 1.00 89.75 92 GLU A C 1
ATOM 662 O O . GLU A 1 92 ? -6.237 8.211 -4.827 1.00 89.75 92 GLU A O 1
ATOM 667 N N . PHE A 1 93 ? -4.351 8.276 -3.615 1.00 91.38 93 PHE A N 1
ATOM 668 C CA . PHE A 1 93 ? -4.234 6.826 -3.425 1.00 91.38 93 PHE A CA 1
ATOM 669 C C . PHE A 1 93 ? -4.273 6.086 -4.776 1.00 91.38 93 PHE A C 1
ATOM 671 O O . PHE A 1 93 ? -4.906 5.038 -4.898 1.00 91.38 93 PHE A O 1
ATOM 678 N N . SER A 1 94 ? -3.650 6.653 -5.810 1.00 93.56 94 SER A N 1
ATOM 679 C CA . SER A 1 94 ? -3.861 6.308 -7.221 1.00 93.56 94 SER A CA 1
ATOM 680 C C . SER A 1 94 ? -3.637 4.820 -7.466 1.00 93.56 94 SER A C 1
ATOM 682 O O . SER A 1 94 ? -4.553 4.106 -7.870 1.00 93.56 94 SER A O 1
ATOM 684 N N . ILE A 1 95 ? -2.455 4.325 -7.096 1.00 96.31 95 ILE A N 1
ATOM 685 C CA . ILE A 1 95 ? -2.113 2.905 -7.213 1.00 96.31 95 ILE A CA 1
ATOM 686 C C . ILE A 1 95 ? -2.838 2.076 -6.148 1.00 96.31 95 ILE A C 1
ATOM 688 O O . ILE A 1 95 ? -3.416 1.040 -6.466 1.00 96.31 95 ILE A O 1
ATOM 692 N N . LYS A 1 96 ? -2.893 2.532 -4.888 1.00 93.50 96 LYS A N 1
ATOM 693 C CA . LYS A 1 96 ? -3.510 1.755 -3.797 1.00 93.50 96 LYS A CA 1
ATOM 694 C C . LYS A 1 96 ? -4.987 1.429 -4.064 1.00 93.50 96 LYS A C 1
ATOM 696 O O . LYS A 1 96 ? -5.429 0.325 -3.751 1.00 93.50 96 LYS A O 1
ATOM 701 N N . LYS A 1 97 ? -5.746 2.350 -4.674 1.00 92.62 97 LYS A N 1
ATOM 702 C CA . LYS A 1 97 ? -7.145 2.129 -5.084 1.00 92.62 97 LYS A CA 1
ATOM 703 C C . LYS A 1 97 ? -7.256 1.058 -6.166 1.00 92.62 97 LYS A C 1
ATOM 705 O O . LYS A 1 97 ? -8.118 0.194 -6.041 1.00 92.62 97 LYS A O 1
ATOM 710 N N . LEU A 1 98 ? -6.386 1.087 -7.178 1.00 95.88 98 LEU A N 1
ATOM 711 C CA . LEU A 1 98 ? -6.347 0.066 -8.233 1.00 95.88 98 LEU A CA 1
ATOM 712 C C . LEU A 1 98 ? -6.052 -1.319 -7.645 1.00 95.88 98 LEU A C 1
ATOM 714 O O . LEU A 1 98 ? -6.732 -2.291 -7.962 1.00 95.88 98 LEU A O 1
ATOM 718 N N . LEU A 1 99 ? -5.091 -1.397 -6.720 1.00 94.88 99 LEU A N 1
ATOM 719 C CA . LEU A 1 99 ? -4.702 -2.651 -6.074 1.00 94.88 99 LEU A CA 1
ATOM 720 C C . LEU A 1 99 ? -5.782 -3.229 -5.155 1.00 94.88 99 LEU A C 1
ATOM 722 O O . LEU A 1 99 ? -5.895 -4.452 -5.055 1.00 94.88 99 LEU A O 1
ATOM 726 N N . ALA A 1 100 ? -6.561 -2.366 -4.498 1.00 90.88 100 ALA A N 1
ATOM 727 C CA . ALA A 1 100 ? -7.663 -2.758 -3.622 1.00 90.88 100 ALA A CA 1
ATOM 728 C C . ALA A 1 100 ? -8.972 -3.063 -4.378 1.00 90.88 100 ALA A C 1
ATOM 730 O O . ALA A 1 100 ? -9.866 -3.708 -3.824 1.00 90.88 100 ALA A O 1
ATOM 731 N N . ALA A 1 101 ? -9.114 -2.585 -5.616 1.00 90.94 101 ALA A N 1
ATOM 732 C CA . ALA A 1 101 ? -10.281 -2.833 -6.452 1.00 90.94 101 ALA A CA 1
ATOM 733 C C . ALA A 1 101 ? -10.267 -4.246 -7.063 1.00 90.94 101 ALA A C 1
ATOM 735 O O . ALA A 1 101 ? -9.288 -4.993 -6.998 1.00 90.94 101 ALA A O 1
ATOM 736 N N . ARG A 1 102 ? -11.386 -4.628 -7.692 1.00 92.81 102 ARG A N 1
ATOM 737 C CA . ARG A 1 102 ? -11.425 -5.834 -8.525 1.00 92.81 102 ARG A CA 1
ATOM 738 C C . ARG A 1 102 ? -10.472 -5.641 -9.704 1.00 92.81 102 ARG A C 1
ATOM 740 O O . ARG A 1 102 ? -10.663 -4.715 -10.484 1.00 92.81 102 ARG A O 1
ATOM 747 N N . ARG A 1 103 ? -9.523 -6.562 -9.857 1.00 94.06 103 ARG A N 1
ATOM 748 C CA . ARG A 1 103 ? -8.566 -6.543 -10.964 1.00 94.06 103 ARG A CA 1
ATOM 749 C C . ARG A 1 103 ? -9.179 -7.046 -12.262 1.00 94.06 103 ARG A C 1
ATOM 751 O O . ARG A 1 103 ? -9.989 -7.976 -12.264 1.00 94.06 103 ARG A O 1
ATOM 758 N N . THR A 1 104 ? -8.751 -6.422 -13.342 1.00 96.12 104 THR A N 1
ATOM 759 C CA . THR A 1 104 ? -9.076 -6.715 -14.736 1.00 96.12 104 THR A CA 1
ATOM 760 C C . THR A 1 104 ? -7.779 -6.933 -15.509 1.00 96.12 104 THR A C 1
ATOM 762 O O . THR A 1 104 ? -6.683 -6.732 -14.986 1.00 96.12 104 THR A O 1
ATOM 765 N N . GLU A 1 105 ? -7.901 -7.309 -16.778 1.00 95.38 105 GLU A N 1
ATOM 766 C CA . GLU A 1 105 ? -6.758 -7.399 -17.694 1.00 95.38 105 GLU A CA 1
ATOM 767 C C . GLU A 1 105 ? -6.068 -6.039 -17.910 1.00 95.38 105 GL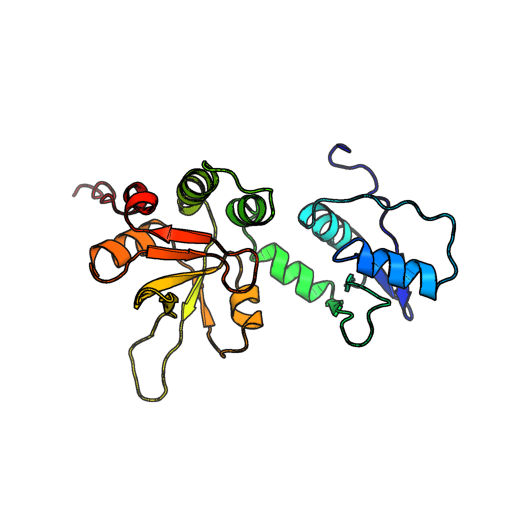U A C 1
ATOM 769 O O . GLU A 1 105 ? -4.881 -6.011 -18.198 1.00 95.38 105 GLU A O 1
ATOM 774 N N . THR A 1 106 ? -6.773 -4.918 -17.702 1.00 96.75 106 THR A N 1
ATOM 775 C CA . THR A 1 106 ? -6.231 -3.551 -17.841 1.00 96.75 106 THR A CA 1
ATOM 776 C C . THR A 1 106 ? -5.518 -3.036 -16.592 1.00 96.75 106 THR A C 1
ATOM 778 O O . THR A 1 106 ? -4.840 -2.013 -16.651 1.00 96.75 106 THR A O 1
ATOM 781 N N . THR A 1 107 ? -5.653 -3.718 -15.447 1.00 97.75 107 THR A N 1
ATOM 782 C CA . THR A 1 107 ? -5.075 -3.248 -14.178 1.00 97.75 107 THR A CA 1
ATOM 783 C C . THR A 1 107 ? -3.557 -3.019 -14.243 1.00 97.75 107 THR A C 1
ATOM 785 O O . THR A 1 107 ? -3.120 -2.005 -13.701 1.00 97.75 107 THR A O 1
ATOM 788 N N . PRO A 1 108 ? -2.733 -3.883 -14.874 1.00 98.31 108 PRO A N 1
ATOM 789 C CA . PRO A 1 108 ? -1.301 -3.615 -15.017 1.00 98.31 108 PRO A CA 1
ATOM 790 C C . PRO A 1 108 ? -1.011 -2.273 -15.703 1.00 98.31 108 PRO A C 1
ATOM 792 O O . PRO A 1 108 ? -0.263 -1.463 -15.157 1.00 98.31 108 PRO A O 1
ATOM 795 N N . ASP A 1 109 ? -1.664 -1.999 -16.832 1.00 97.81 109 ASP A N 1
ATOM 796 C CA . ASP A 1 109 ? -1.460 -0.775 -17.617 1.00 97.81 109 ASP A CA 1
ATOM 797 C C . ASP A 1 109 ? -1.924 0.475 -16.860 1.00 97.81 109 ASP A C 1
ATOM 799 O O . ASP A 1 109 ? -1.243 1.502 -16.853 1.00 97.81 109 ASP A O 1
ATOM 803 N N . GLU A 1 110 ? -3.060 0.385 -16.164 1.00 98.31 110 GLU A N 1
ATOM 804 C CA . GLU A 1 110 ? -3.580 1.463 -15.314 1.00 98.31 110 GLU A CA 1
ATOM 805 C C . GLU A 1 110 ? -2.629 1.779 -14.151 1.00 98.31 110 GLU A C 1
ATOM 807 O O . GLU A 1 110 ? -2.412 2.948 -13.821 1.00 98.31 110 GLU A O 1
ATOM 812 N N . VAL A 1 111 ? -2.023 0.750 -13.546 1.00 98.31 111 VAL A N 1
ATOM 813 C CA . VAL A 1 111 ? -1.011 0.932 -12.499 1.00 98.31 111 VAL A CA 1
ATOM 814 C C . VAL A 1 111 ? 0.239 1.591 -13.077 1.00 98.31 111 VAL A C 1
ATOM 816 O O . VAL A 1 111 ? 0.726 2.556 -12.489 1.00 98.31 111 VAL A O 1
ATOM 819 N N . VAL A 1 112 ? 0.735 1.134 -14.232 1.00 98.38 112 VAL A N 1
ATOM 820 C CA . VAL A 1 112 ? 1.905 1.730 -14.900 1.00 98.38 112 VAL A CA 1
ATOM 821 C C . VAL A 1 112 ? 1.663 3.201 -15.231 1.00 98.38 112 VAL A C 1
ATOM 823 O O . VAL A 1 112 ? 2.515 4.042 -14.939 1.00 98.38 112 VAL A O 1
ATOM 826 N N . ALA A 1 113 ? 0.488 3.536 -15.765 1.00 97.81 113 ALA A N 1
ATOM 827 C CA . ALA A 1 113 ? 0.113 4.909 -16.087 1.00 97.81 113 ALA A CA 1
ATOM 828 C C . ALA A 1 113 ? 0.056 5.824 -14.849 1.00 97.81 113 ALA A C 1
ATOM 830 O O . ALA A 1 113 ? 0.309 7.023 -14.961 1.00 97.81 113 ALA A O 1
ATOM 831 N N . ALA A 1 114 ? -0.241 5.274 -13.668 1.00 97.94 114 ALA A N 1
ATOM 832 C CA . ALA A 1 114 ? -0.300 6.023 -12.415 1.00 97.94 114 ALA A CA 1
ATOM 833 C C . ALA A 1 114 ? 1.073 6.231 -11.745 1.00 97.94 114 ALA A C 1
ATOM 835 O O . ALA A 1 114 ? 1.208 7.134 -10.915 1.00 97.94 114 ALA A O 1
ATOM 836 N N . ILE A 1 115 ? 2.096 5.430 -12.074 1.00 97.69 115 ILE A N 1
ATOM 837 C CA . ILE A 1 115 ? 3.428 5.501 -11.440 1.00 97.69 115 ILE A CA 1
ATOM 838 C C . ILE A 1 115 ? 4.052 6.909 -11.498 1.00 97.69 115 ILE A C 1
ATOM 840 O O . ILE A 1 115 ? 4.514 7.372 -10.453 1.00 97.69 115 ILE A O 1
ATOM 844 N N . PRO A 1 116 ? 4.064 7.632 -12.638 1.00 95.19 116 PRO A N 1
ATOM 845 C CA . PRO A 1 116 ? 4.731 8.933 -12.730 1.00 95.19 116 PRO A CA 1
ATOM 846 C C . PRO A 1 116 ? 4.186 10.003 -11.776 1.00 95.19 116 PRO A C 1
ATOM 848 O O . PRO A 1 116 ? 4.942 10.871 -11.345 1.00 95.19 116 PRO A O 1
ATOM 851 N N . SER A 1 117 ? 2.894 9.947 -11.441 1.00 93.31 117 SER A N 1
ATOM 852 C CA . SER A 1 117 ? 2.233 10.903 -10.543 1.00 93.31 117 SER A CA 1
ATOM 853 C C . SER A 1 117 ? 2.076 10.395 -9.109 1.00 93.31 117 SER A C 1
ATOM 855 O O . SER A 1 117 ? 1.566 11.123 -8.260 1.00 93.31 117 SER A O 1
ATOM 857 N N . SER A 1 118 ? 2.479 9.154 -8.827 1.00 95.88 118 SER A N 1
ATOM 858 C CA . SER A 1 118 ? 2.308 8.532 -7.514 1.00 95.88 118 SER A CA 1
ATOM 859 C C . SER A 1 118 ? 3.499 8.800 -6.600 1.00 95.88 118 SER A C 1
ATOM 861 O O . SER A 1 118 ? 4.648 8.873 -7.035 1.00 95.88 118 SER A O 1
ATOM 863 N N . ARG A 1 119 ? 3.236 8.872 -5.293 1.00 95.88 119 ARG A N 1
ATOM 864 C CA . ARG A 1 119 ? 4.296 8.768 -4.286 1.00 95.88 119 ARG A CA 1
ATOM 865 C C . ARG A 1 119 ? 4.626 7.293 -4.086 1.00 95.88 119 ARG A C 1
ATOM 867 O O . ARG A 1 119 ? 3.733 6.507 -3.780 1.00 95.88 119 ARG A O 1
ATOM 874 N N . LEU A 1 120 ? 5.890 6.932 -4.282 1.00 96.94 120 LEU A N 1
ATOM 875 C CA . LEU A 1 120 ? 6.372 5.560 -4.181 1.00 96.94 120 LEU A CA 1
ATOM 876 C C . LEU A 1 120 ? 7.622 5.493 -3.313 1.00 96.94 120 LEU A C 1
ATOM 878 O O . LEU A 1 120 ? 8.388 6.454 -3.204 1.00 96.94 120 LEU A O 1
ATOM 882 N N . TRP A 1 121 ? 7.830 4.326 -2.714 1.00 97.50 121 TRP A N 1
ATOM 883 C CA . TRP A 1 121 ? 8.977 4.040 -1.866 1.00 97.50 121 TRP A 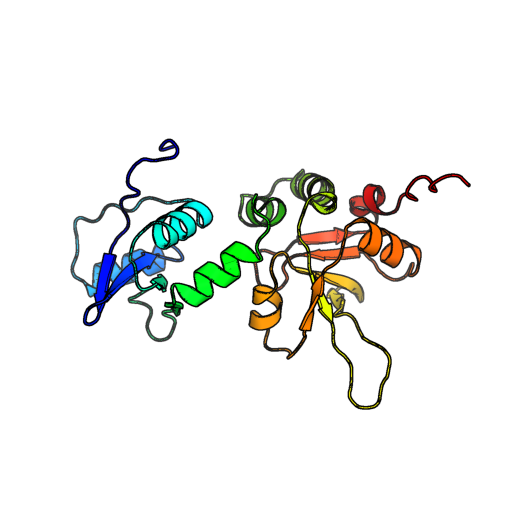CA 1
ATOM 884 C C . TRP A 1 121 ? 9.588 2.696 -2.225 1.00 97.50 121 TRP A C 1
ATOM 886 O O . TRP A 1 121 ? 8.897 1.790 -2.677 1.00 97.50 121 TRP A O 1
ATOM 896 N N . ILE A 1 122 ? 10.879 2.557 -1.968 1.00 97.62 122 ILE A N 1
ATOM 897 C CA . ILE A 1 122 ? 11.583 1.278 -1.932 1.00 97.62 122 ILE A CA 1
ATOM 898 C C . ILE A 1 122 ? 12.068 1.018 -0.509 1.00 97.62 122 ILE A C 1
ATOM 900 O O . ILE A 1 122 ? 12.308 1.950 0.268 1.00 97.62 122 ILE A O 1
ATOM 904 N N . ALA A 1 123 ? 12.219 -0.255 -0.170 1.00 96.12 123 ALA A N 1
ATOM 905 C CA . ALA A 1 123 ? 12.867 -0.661 1.065 1.00 96.12 123 ALA A CA 1
ATOM 906 C C . ALA A 1 123 ? 14.386 -0.643 0.856 1.00 96.12 123 ALA A C 1
ATOM 908 O O . ALA A 1 123 ? 14.914 -1.388 0.032 1.00 96.12 123 ALA A O 1
ATOM 909 N N . ALA A 1 124 ? 15.077 0.234 1.581 1.00 94.12 124 ALA A N 1
ATOM 910 C CA . ALA A 1 124 ? 16.519 0.403 1.501 1.00 94.12 124 ALA A CA 1
ATOM 911 C C . ALA A 1 124 ? 17.186 0.008 2.820 1.00 94.12 124 ALA A C 1
ATOM 913 O O . ALA A 1 124 ? 16.718 0.357 3.908 1.00 94.12 124 ALA A O 1
ATOM 914 N N . ASN A 1 125 ? 18.320 -0.678 2.725 1.00 90.19 125 ASN A N 1
ATOM 915 C CA . ASN A 1 125 ? 19.106 -1.096 3.875 1.00 90.19 125 ASN A CA 1
ATOM 916 C C . ASN A 1 125 ? 20.592 -0.828 3.624 1.00 90.19 125 ASN A C 1
ATOM 918 O O . ASN A 1 125 ? 21.082 -0.993 2.511 1.00 90.19 125 ASN A O 1
ATOM 922 N N . LYS A 1 126 ? 21.320 -0.405 4.658 1.00 84.81 126 LYS A N 1
ATOM 923 C CA . LYS A 1 126 ? 22.777 -0.256 4.622 1.00 84.81 126 LYS A CA 1
ATOM 924 C C . LYS A 1 126 ? 23.370 -1.315 5.557 1.00 84.81 126 LYS A C 1
ATOM 926 O O . LYS A 1 126 ? 23.309 -1.110 6.771 1.00 84.81 126 LYS A O 1
ATOM 931 N N . PRO A 1 127 ? 23.915 -2.427 5.029 1.00 77.88 127 PRO A N 1
ATOM 932 C CA . PRO A 1 127 ? 24.546 -3.448 5.856 1.00 77.88 127 PRO A CA 1
ATOM 933 C C . PRO A 1 127 ? 25.679 -2.857 6.699 1.00 77.88 127 PRO A C 1
ATOM 935 O O . PRO A 1 127 ? 26.404 -1.969 6.239 1.00 77.88 127 PRO A O 1
ATOM 938 N N . GLU A 1 128 ? 25.863 -3.362 7.920 1.00 78.38 128 GLU A N 1
ATOM 939 C CA . GLU A 1 128 ? 26.981 -2.940 8.766 1.00 78.38 128 GLU A CA 1
ATOM 940 C C . GLU A 1 128 ? 28.322 -3.170 8.050 1.00 78.38 128 GLU A C 1
ATOM 942 O O . GLU A 1 128 ? 28.581 -4.241 7.504 1.00 78.38 128 GLU A O 1
ATOM 947 N N . GLY A 1 129 ? 29.176 -2.144 8.031 1.00 80.06 129 GLY A N 1
ATOM 948 C CA . GLY A 1 129 ? 30.494 -2.200 7.389 1.00 80.06 129 GLY A CA 1
ATOM 949 C C . GLY A 1 129 ? 30.505 -2.001 5.867 1.00 80.06 129 GLY A C 1
ATOM 950 O O . GLY A 1 129 ? 31.584 -2.015 5.281 1.00 80.06 129 GLY A O 1
ATOM 951 N N . SER A 1 130 ? 29.353 -1.780 5.225 1.00 78.88 130 SER A N 1
ATOM 952 C CA . SER A 1 130 ? 29.265 -1.419 3.804 1.00 78.88 130 SER A CA 1
ATOM 953 C C . SER A 1 130 ? 28.873 0.043 3.644 1.00 78.88 130 SER A C 1
ATOM 955 O O . SER A 1 130 ? 27.976 0.507 4.339 1.00 78.88 130 SER A O 1
ATOM 957 N N . ASP A 1 131 ? 29.476 0.758 2.691 1.00 79.44 131 ASP A N 1
ATOM 958 C CA . ASP A 1 131 ? 28.994 2.078 2.259 1.00 79.44 131 ASP A CA 1
ATOM 959 C C . ASP A 1 131 ? 27.913 2.017 1.176 1.00 79.44 131 ASP A C 1
ATOM 961 O O . ASP A 1 131 ? 27.302 3.035 0.853 1.00 79.44 131 ASP A O 1
ATOM 965 N N . GLN A 1 132 ? 27.620 0.820 0.668 1.00 80.88 132 GLN A N 1
ATOM 966 C CA . GLN A 1 132 ? 26.579 0.609 -0.326 1.00 80.88 132 GLN A CA 1
ATOM 967 C C . GLN A 1 132 ? 25.219 0.418 0.344 1.00 80.88 132 GLN A C 1
ATOM 969 O O . GLN A 1 132 ? 25.049 -0.421 1.232 1.00 80.88 132 GLN A O 1
ATOM 974 N N . VAL A 1 133 ? 24.242 1.198 -0.113 1.00 84.44 133 VAL A N 1
ATOM 975 C CA . VAL A 1 133 ? 22.832 1.005 0.220 1.00 84.44 133 VAL A CA 1
ATOM 976 C C . VAL A 1 133 ? 22.272 -0.056 -0.724 1.00 84.44 133 VAL A C 1
ATOM 978 O O . VAL A 1 133 ? 22.284 0.130 -1.938 1.00 84.44 133 VAL A O 1
ATOM 981 N N . GLY A 1 134 ? 21.805 -1.168 -0.166 1.00 88.12 134 GLY A N 1
ATOM 982 C CA . GLY A 1 134 ? 21.056 -2.188 -0.888 1.00 88.12 134 GLY A CA 1
ATOM 983 C C . GLY A 1 134 ? 19.573 -1.834 -0.961 1.00 88.12 134 GLY A C 1
ATOM 984 O O . GLY A 1 134 ? 19.021 -1.234 -0.036 1.00 88.12 134 GLY A O 1
ATOM 985 N N . VAL A 1 135 ? 18.933 -2.228 -2.058 1.00 92.69 135 VAL A N 1
ATOM 986 C CA . VAL A 1 135 ? 17.482 -2.137 -2.255 1.00 92.69 135 VAL A CA 1
ATOM 987 C C . VAL A 1 135 ? 16.894 -3.538 -2.131 1.00 92.69 135 VAL A C 1
ATOM 989 O O . VAL A 1 135 ? 17.498 -4.502 -2.599 1.00 92.69 135 VAL A O 1
ATOM 992 N N . ALA A 1 136 ? 15.743 -3.664 -1.474 1.00 92.75 136 ALA A N 1
ATOM 993 C CA . ALA A 1 136 ? 15.066 -4.944 -1.347 1.00 92.75 136 ALA A CA 1
ATOM 994 C C . ALA A 1 136 ? 14.565 -5.438 -2.711 1.00 92.75 136 ALA A C 1
ATOM 996 O O . ALA A 1 136 ? 13.891 -4.717 -3.453 1.00 92.75 136 ALA A O 1
ATOM 997 N N . GLU A 1 137 ? 14.865 -6.700 -3.000 1.00 93.81 137 GLU A N 1
ATOM 998 C CA . GLU A 1 137 ? 14.403 -7.400 -4.189 1.00 93.81 137 GLU A CA 1
ATOM 999 C C . GLU A 1 137 ? 13.651 -8.665 -3.785 1.00 93.81 137 GLU A C 1
ATOM 1001 O O . GLU A 1 137 ? 14.098 -9.425 -2.919 1.00 93.81 137 GLU A O 1
ATOM 1006 N N . ALA A 1 138 ? 12.539 -8.923 -4.463 1.00 92.50 138 ALA A N 1
ATOM 1007 C CA . ALA A 1 138 ? 11.858 -10.200 -4.397 1.00 92.50 138 ALA A CA 1
ATOM 1008 C C . ALA A 1 138 ? 12.464 -11.162 -5.425 1.00 92.50 138 ALA A C 1
ATOM 1010 O O . ALA A 1 138 ? 12.851 -10.768 -6.527 1.00 92.50 138 ALA A O 1
ATOM 1011 N N . ARG A 1 139 ? 12.499 -12.447 -5.065 1.00 94.00 139 ARG A N 1
ATOM 1012 C CA . ARG A 1 139 ? 12.753 -13.543 -6.003 1.00 94.00 139 ARG A CA 1
ATOM 1013 C C . ARG A 1 139 ? 11.461 -14.311 -6.204 1.00 94.00 139 ARG A C 1
ATOM 1015 O O . ARG A 1 139 ? 10.948 -14.902 -5.252 1.00 94.00 139 ARG A O 1
ATOM 1022 N N . ALA A 1 140 ? 10.921 -14.272 -7.414 1.00 89.00 140 ALA A N 1
ATOM 1023 C CA . ALA A 1 140 ? 9.752 -15.063 -7.755 1.00 89.00 140 ALA A CA 1
ATOM 1024 C C . ALA A 1 140 ? 10.127 -16.548 -7.929 1.00 89.00 140 ALA A C 1
ATOM 1026 O O . ALA A 1 140 ? 11.301 -16.916 -7.990 1.00 89.00 140 ALA A O 1
ATOM 1027 N N . ALA A 1 141 ? 9.123 -17.429 -7.935 1.00 87.19 141 ALA A N 1
ATOM 1028 C CA . ALA A 1 141 ? 9.329 -18.883 -7.966 1.00 87.19 141 ALA A CA 1
ATOM 1029 C C . ALA A 1 141 ? 10.009 -19.380 -9.258 1.00 87.19 141 ALA A C 1
ATOM 1031 O O . ALA A 1 141 ? 10.622 -20.444 -9.266 1.00 87.19 141 ALA A O 1
ATOM 1032 N N . ASP A 1 142 ? 9.894 -18.599 -10.328 1.00 87.50 142 ASP A N 1
ATOM 1033 C CA . ASP A 1 142 ? 10.560 -18.761 -11.624 1.00 87.50 142 ASP A CA 1
ATOM 1034 C C . ASP A 1 142 ? 12.028 -18.290 -11.616 1.00 87.50 142 ASP A C 1
ATOM 1036 O O . ASP A 1 142 ? 12.754 -18.537 -12.575 1.00 87.50 142 ASP A O 1
ATOM 1040 N N . GLY A 1 143 ? 12.490 -17.678 -10.521 1.00 91.06 143 GLY A N 1
ATOM 1041 C CA . GLY A 1 143 ? 13.842 -17.144 -10.366 1.00 91.06 143 GLY A CA 1
ATOM 1042 C C . GLY A 1 143 ? 13.958 -15.650 -10.665 1.00 91.06 143 GLY A C 1
ATOM 1043 O O . GLY A 1 143 ? 15.032 -15.082 -10.444 1.00 91.06 143 GLY A O 1
ATOM 1044 N N . ASP A 1 144 ? 12.873 -15.005 -11.100 1.00 95.38 144 ASP A N 1
ATOM 1045 C CA . ASP A 1 144 ? 12.902 -13.611 -11.523 1.00 95.38 144 ASP A CA 1
ATOM 1046 C C . ASP A 1 144 ? 13.189 -12.662 -10.359 1.00 95.38 144 ASP A C 1
ATOM 1048 O O . ASP A 1 144 ? 12.592 -12.755 -9.281 1.00 95.38 144 ASP A O 1
ATOM 1052 N N . ARG A 1 145 ? 14.118 -11.730 -10.599 1.00 97.25 145 ARG A N 1
ATOM 1053 C CA . ARG A 1 145 ? 14.485 -10.657 -9.669 1.00 97.25 145 ARG A CA 1
ATOM 1054 C C . ARG A 1 145 ? 13.603 -9.440 -9.919 1.00 97.25 145 ARG A C 1
ATOM 1056 O O . ARG A 1 145 ? 13.545 -8.934 -11.039 1.00 97.25 145 ARG A O 1
ATOM 1063 N N . LEU A 1 146 ? 12.928 -8.970 -8.875 1.00 98.00 146 LEU A N 1
ATOM 1064 C CA . LEU A 1 146 ? 11.970 -7.866 -8.938 1.00 98.00 146 LEU A CA 1
ATOM 1065 C C . LEU A 1 146 ? 12.309 -6.825 -7.873 1.00 98.00 146 LEU A C 1
ATOM 1067 O O . LEU A 1 146 ? 12.504 -7.191 -6.716 1.00 98.00 146 LEU A O 1
ATOM 1071 N N . ILE A 1 147 ? 12.306 -5.537 -8.219 1.00 97.62 147 ILE A N 1
ATOM 1072 C CA . ILE A 1 147 ? 12.421 -4.470 -7.209 1.00 97.62 147 ILE A CA 1
ATOM 1073 C C . ILE A 1 147 ? 11.129 -4.436 -6.388 1.00 97.62 147 ILE A C 1
ATOM 1075 O O . ILE A 1 147 ? 10.040 -4.354 -6.960 1.00 97.62 147 ILE A O 1
ATOM 1079 N N . GLU A 1 148 ? 11.224 -4.452 -5.059 1.00 97.62 148 GLU A N 1
ATOM 1080 C CA . GLU A 1 148 ? 10.056 -4.223 -4.207 1.00 97.62 148 GLU A CA 1
ATOM 1081 C C . GLU A 1 148 ? 9.737 -2.727 -4.105 1.00 97.62 148 GLU A C 1
ATOM 1083 O O . GLU A 1 148 ? 10.553 -1.920 -3.650 1.00 97.62 148 GLU A O 1
ATOM 1088 N N . VAL A 1 149 ? 8.522 -2.363 -4.504 1.00 98.06 149 VAL A N 1
ATOM 1089 C CA . VAL A 1 149 ? 8.018 -0.990 -4.517 1.00 98.06 149 VAL A CA 1
ATOM 1090 C C . VAL A 1 149 ? 6.789 -0.902 -3.619 1.00 98.06 149 VAL A C 1
ATOM 1092 O O . VAL A 1 149 ? 5.951 -1.795 -3.579 1.00 98.06 149 VAL A O 1
ATOM 1095 N N . PHE A 1 150 ? 6.661 0.190 -2.886 1.00 97.62 150 PHE A N 1
ATOM 1096 C CA . PHE A 1 150 ? 5.643 0.391 -1.865 1.00 97.62 150 PHE A CA 1
ATOM 1097 C C . PHE A 1 150 ? 4.866 1.668 -2.156 1.00 97.62 150 PHE A C 1
ATOM 1099 O O . PHE A 1 150 ? 5.421 2.651 -2.651 1.00 97.62 150 PHE A O 1
ATOM 1106 N N . THR A 1 151 ? 3.579 1.658 -1.823 1.00 96.19 151 THR A N 1
ATOM 1107 C CA . THR A 1 151 ? 2.686 2.817 -1.946 1.00 96.19 151 THR A CA 1
ATOM 1108 C C . THR A 1 151 ? 2.605 3.636 -0.660 1.00 96.19 151 THR A C 1
ATOM 1110 O O . THR A 1 151 ? 1.976 4.694 -0.643 1.00 96.19 151 THR A O 1
ATOM 1113 N N . HIS A 1 152 ? 3.232 3.163 0.423 1.00 95.50 152 HIS A N 1
ATOM 1114 C CA . HIS A 1 152 ? 3.350 3.896 1.675 1.00 95.50 152 HIS A CA 1
ATOM 1115 C C . HIS A 1 152 ? 4.552 3.421 2.525 1.00 95.50 152 HIS A C 1
ATOM 1117 O O . HIS A 1 152 ? 4.792 2.217 2.622 1.00 95.50 152 HIS A O 1
ATOM 1123 N N . PRO A 1 153 ? 5.261 4.305 3.259 1.00 94.31 153 PRO A N 1
ATOM 1124 C CA . PRO A 1 153 ? 6.358 3.916 4.160 1.00 94.31 153 PRO A CA 1
ATOM 1125 C C . PRO A 1 153 ? 5.986 2.879 5.229 1.00 94.31 153 PRO A C 1
ATOM 1127 O O . PRO A 1 153 ? 6.797 2.036 5.607 1.00 94.31 153 PRO A O 1
ATOM 1130 N N . ILE A 1 154 ? 4.748 2.934 5.724 1.00 92.06 154 ILE A N 1
ATOM 1131 C CA . ILE A 1 154 ? 4.242 1.995 6.741 1.00 92.06 154 ILE A CA 1
ATOM 1132 C C . ILE A 1 154 ? 4.225 0.545 6.246 1.00 92.06 154 ILE A C 1
ATOM 1134 O O . ILE A 1 154 ? 4.349 -0.364 7.057 1.00 92.06 154 ILE A O 1
ATOM 1138 N N . GLU A 1 155 ? 4.097 0.320 4.936 1.00 94.06 155 GLU A N 1
ATOM 1139 C CA . GLU A 1 155 ? 4.079 -1.024 4.347 1.00 94.06 155 GLU A CA 1
ATOM 1140 C C . GLU A 1 155 ? 5.453 -1.682 4.492 1.00 94.06 155 GLU A C 1
ATOM 1142 O O . GLU A 1 155 ? 5.541 -2.868 4.788 1.00 94.06 155 GLU A O 1
ATOM 1147 N N . ILE A 1 156 ? 6.524 -0.888 4.402 1.00 95.06 156 ILE A N 1
ATOM 1148 C CA . ILE A 1 156 ? 7.897 -1.333 4.664 1.00 95.06 156 ILE A CA 1
ATOM 1149 C C . ILE A 1 156 ? 8.068 -1.660 6.150 1.00 95.06 156 ILE A C 1
ATOM 1151 O O . ILE A 1 156 ? 8.590 -2.717 6.502 1.00 95.06 156 ILE A O 1
ATOM 1155 N N . ALA A 1 157 ? 7.586 -0.783 7.037 1.00 90.81 157 ALA A N 1
ATOM 1156 C CA . ALA A 1 157 ? 7.648 -1.018 8.480 1.00 90.81 157 ALA A CA 1
ATOM 1157 C C . ALA A 1 157 ? 6.864 -2.277 8.899 1.00 90.81 157 ALA A C 1
ATOM 1159 O O . ALA A 1 157 ? 7.323 -3.032 9.756 1.00 90.81 157 ALA A O 1
ATOM 1160 N N . ALA A 1 158 ? 5.715 -2.532 8.266 1.00 89.88 158 ALA A N 1
ATOM 1161 C CA . ALA A 1 158 ? 4.859 -3.685 8.536 1.00 89.88 158 ALA A CA 1
ATOM 1162 C C . ALA A 1 158 ? 5.525 -5.030 8.201 1.00 89.88 158 ALA A C 1
ATOM 1164 O O . ALA A 1 158 ? 5.195 -6.034 8.828 1.00 89.88 158 ALA A O 1
ATOM 1165 N N . LEU A 1 159 ? 6.491 -5.057 7.275 1.00 91.00 159 LEU A N 1
ATOM 1166 C CA . LEU A 1 159 ? 7.269 -6.264 6.975 1.00 91.00 159 LEU A CA 1
ATOM 1167 C C . LEU A 1 159 ? 8.236 -6.655 8.105 1.00 91.00 159 LEU A C 1
ATOM 1169 O O . LEU A 1 159 ? 8.718 -7.785 8.127 1.00 91.00 159 LEU A O 1
ATOM 1173 N N . GLY A 1 160 ? 8.562 -5.741 9.028 1.00 90.38 160 GLY A N 1
ATOM 1174 C CA . GLY A 1 160 ? 9.406 -6.040 10.190 1.00 90.38 160 GLY A CA 1
ATOM 1175 C C . GLY A 1 160 ? 10.870 -6.371 9.868 1.00 90.38 160 GLY A C 1
ATOM 1176 O O . GLY A 1 160 ? 11.583 -6.869 10.734 1.00 90.38 160 GLY A O 1
ATOM 1177 N N . ARG A 1 161 ? 11.342 -6.086 8.645 1.00 90.81 161 ARG A N 1
ATOM 1178 C CA . ARG A 1 161 ? 12.712 -6.399 8.187 1.00 90.81 161 ARG A CA 1
ATOM 1179 C C . ARG A 1 161 ? 13.779 -5.398 8.649 1.00 90.81 161 ARG A C 1
ATOM 1181 O O . ARG A 1 161 ? 14.963 -5.615 8.424 1.00 90.81 161 ARG A O 1
ATOM 1188 N N . GLY A 1 162 ? 13.371 -4.296 9.283 1.00 90.00 162 GLY A N 1
ATOM 1189 C CA . GLY A 1 162 ? 14.276 -3.214 9.695 1.00 90.00 162 GLY A CA 1
ATOM 1190 C C . GLY A 1 162 ? 14.733 -2.300 8.551 1.00 90.00 162 GLY A C 1
ATOM 1191 O O . GLY A 1 162 ? 15.591 -1.443 8.765 1.00 90.00 162 GLY A O 1
ATOM 1192 N N . ASP A 1 163 ? 14.156 -2.458 7.358 1.00 94.00 163 ASP A N 1
ATOM 1193 C CA . ASP A 1 163 ? 14.433 -1.602 6.207 1.00 94.00 163 ASP A CA 1
ATOM 1194 C C . ASP A 1 163 ? 13.950 -0.169 6.442 1.00 94.00 163 ASP A C 1
ATOM 1196 O O . ASP A 1 163 ? 12.970 0.085 7.151 1.00 94.00 163 ASP A O 1
ATOM 1200 N N . ARG A 1 164 ? 14.624 0.786 5.799 1.00 94.06 164 ARG A N 1
ATOM 1201 C CA . ARG A 1 164 ? 14.225 2.192 5.804 1.00 94.06 164 ARG A CA 1
ATOM 1202 C C . ARG A 1 164 ? 13.501 2.537 4.504 1.00 94.06 164 ARG A C 1
ATOM 1204 O O . ARG A 1 164 ? 13.970 2.153 3.433 1.00 94.06 164 ARG A O 1
ATOM 1211 N N . PRO A 1 165 ? 12.394 3.292 4.568 1.00 95.50 165 PRO A N 1
ATOM 1212 C CA . PRO A 1 165 ? 11.726 3.780 3.372 1.00 95.50 165 PRO A CA 1
ATOM 1213 C C . PRO A 1 165 ? 12.596 4.824 2.668 1.00 95.50 165 PRO A C 1
ATOM 1215 O O . PRO A 1 165 ? 12.997 5.817 3.277 1.00 95.50 165 PRO A O 1
ATOM 1218 N N . ALA A 1 166 ? 12.845 4.627 1.377 1.00 96.12 166 ALA A N 1
ATOM 1219 C CA . ALA A 1 166 ? 13.477 5.612 0.506 1.00 96.12 166 ALA A CA 1
ATOM 1220 C C . ALA A 1 166 ? 12.496 6.000 -0.614 1.00 96.12 166 ALA A C 1
ATOM 1222 O O . ALA A 1 166 ? 12.002 5.104 -1.298 1.00 96.12 166 ALA A O 1
ATOM 1223 N N . PRO A 1 167 ? 12.167 7.294 -0.801 1.00 96.25 167 PRO A N 1
ATOM 1224 C CA . PRO A 1 167 ? 11.314 7.727 -1.905 1.00 96.25 167 PRO A CA 1
ATOM 1225 C C . PRO A 1 167 ? 11.928 7.370 -3.261 1.00 96.25 167 PRO A C 1
ATOM 1227 O O . PRO A 1 167 ? 13.141 7.491 -3.438 1.00 96.25 167 PRO A O 1
ATOM 1230 N N . VAL A 1 168 ? 11.089 6.980 -4.218 1.00 96.81 168 VAL A N 1
ATOM 1231 C CA . VAL A 1 168 ? 11.502 6.677 -5.592 1.00 96.81 168 VAL A CA 1
ATOM 1232 C C . VAL A 1 168 ? 10.516 7.279 -6.592 1.00 96.81 168 VAL A C 1
ATOM 1234 O O . VAL A 1 168 ? 9.318 7.356 -6.324 1.00 96.81 168 VAL A O 1
ATOM 1237 N N . THR A 1 169 ? 11.007 7.704 -7.754 1.00 96.31 169 THR A N 1
ATOM 1238 C CA . THR A 1 169 ? 10.172 8.172 -8.871 1.00 96.31 169 THR A CA 1
ATOM 1239 C C . THR A 1 169 ? 10.064 7.122 -9.975 1.00 96.31 169 THR A C 1
ATOM 1241 O O . THR A 1 169 ? 10.935 6.264 -10.123 1.00 96.31 169 THR A O 1
ATOM 1244 N N . GLY A 1 170 ? 9.034 7.230 -10.823 1.00 95.62 170 GLY A N 1
ATOM 1245 C CA . GLY A 1 170 ? 8.918 6.396 -12.026 1.00 95.62 170 GLY A CA 1
ATOM 1246 C C . GLY A 1 170 ? 10.151 6.468 -12.935 1.00 95.62 170 GLY A C 1
ATOM 1247 O O . GLY A 1 170 ? 10.604 5.443 -13.435 1.00 95.62 170 GLY A O 1
ATOM 1248 N N . ALA A 1 171 ? 10.756 7.653 -13.073 1.00 95.75 171 ALA A N 1
ATOM 1249 C CA . ALA A 1 171 ? 11.979 7.842 -13.854 1.00 95.75 171 ALA A CA 1
ATOM 1250 C C . ALA A 1 171 ? 13.190 7.110 -13.245 1.00 95.75 171 ALA A C 1
ATOM 1252 O O . ALA A 1 171 ? 13.993 6.527 -13.972 1.00 95.75 171 ALA A O 1
ATOM 1253 N N . GLN A 1 172 ? 13.318 7.096 -11.913 1.00 96.31 172 GLN A N 1
ATOM 1254 C CA . GLN A 1 172 ? 14.370 6.337 -11.230 1.00 96.31 172 GLN A CA 1
ATOM 1255 C C . GLN A 1 172 ? 14.169 4.825 -11.383 1.00 96.31 172 GLN A C 1
ATOM 1257 O O . GLN A 1 172 ? 15.141 4.119 -11.645 1.00 96.31 172 GLN A O 1
ATOM 1262 N N . LEU A 1 173 ? 12.926 4.336 -11.293 1.00 97.19 173 LEU A N 1
ATOM 1263 C CA . LEU A 1 173 ? 12.598 2.928 -11.549 1.00 97.19 173 LEU A CA 1
ATOM 1264 C C . LEU A 1 173 ? 12.928 2.528 -12.994 1.00 97.19 173 LEU A C 1
ATOM 1266 O O . LEU A 1 173 ? 13.604 1.526 -13.216 1.00 97.19 173 LEU A O 1
ATOM 1270 N N . GLY A 1 174 ? 12.523 3.340 -13.974 1.00 96.75 174 GLY A N 1
ATOM 1271 C CA . GLY A 1 174 ? 12.851 3.121 -15.383 1.00 96.75 174 GLY A CA 1
ATOM 1272 C C . GLY A 1 174 ? 14.357 3.129 -15.652 1.00 96.75 174 GLY A C 1
ATOM 1273 O O . GLY A 1 174 ? 14.870 2.278 -16.379 1.00 96.75 174 GLY A O 1
ATOM 1274 N N . SER A 1 175 ? 15.091 4.044 -15.012 1.00 96.31 175 SER A N 1
ATOM 1275 C CA . SER A 1 175 ? 16.554 4.088 -15.077 1.00 96.31 175 SER A CA 1
ATOM 1276 C C . SER A 1 175 ? 17.196 2.819 -14.507 1.00 96.31 175 SER A C 1
ATOM 1278 O O . SER A 1 175 ? 18.051 2.227 -15.163 1.00 96.31 175 SER A O 1
ATOM 1280 N N . ALA A 1 176 ? 16.741 2.352 -13.339 1.00 95.12 176 ALA A N 1
ATOM 1281 C CA . ALA A 1 176 ? 17.238 1.125 -12.718 1.00 95.12 176 ALA A CA 1
ATOM 1282 C C . ALA A 1 176 ? 17.010 -0.105 -13.612 1.00 95.12 176 ALA A C 1
ATOM 1284 O O . ALA A 1 176 ? 17.935 -0.879 -13.843 1.00 95.12 176 ALA A O 1
ATOM 1285 N N . LEU A 1 177 ? 15.812 -0.238 -14.193 1.00 96.25 177 LEU A N 1
ATOM 1286 C CA . LEU A 1 177 ? 15.482 -1.334 -15.109 1.00 96.25 177 LEU A CA 1
ATOM 1287 C C . LEU A 1 177 ? 16.338 -1.310 -16.378 1.00 96.25 177 LEU A C 1
ATOM 1289 O O . LEU A 1 177 ? 16.702 -2.362 -16.896 1.00 96.25 177 LEU A O 1
ATOM 1293 N N . ARG A 1 178 ? 16.683 -0.133 -16.906 1.00 96.25 178 ARG A N 1
ATOM 1294 C CA . ARG A 1 178 ? 17.612 -0.038 -18.042 1.00 96.25 178 ARG A CA 1
ATOM 1295 C C . ARG A 1 178 ? 19.042 -0.411 -17.679 1.00 96.25 178 ARG A C 1
ATOM 1297 O O . ARG A 1 178 ? 19.716 -1.031 -18.494 1.00 96.25 178 ARG A O 1
ATOM 1304 N N . ALA A 1 179 ? 19.496 0.006 -16.500 1.00 95.62 179 ALA A N 1
ATOM 1305 C CA . ALA A 1 179 ? 20.862 -0.219 -16.048 1.00 95.62 179 ALA A CA 1
ATOM 1306 C C . ALA A 1 179 ? 21.145 -1.699 -15.742 1.00 95.62 179 ALA A C 1
ATOM 1308 O O . ALA A 1 179 ? 22.272 -2.143 -15.949 1.00 95.62 179 ALA A O 1
ATOM 1309 N N . ASP A 1 180 ? 20.138 -2.454 -15.292 1.00 95.75 180 ASP A N 1
ATOM 1310 C CA . ASP A 1 180 ? 20.248 -3.887 -15.004 1.00 95.75 180 ASP A CA 1
ATOM 1311 C C . ASP A 1 180 ? 19.250 -4.707 -15.856 1.00 95.75 180 ASP A C 1
ATOM 1313 O O . ASP A 1 180 ? 18.057 -4.784 -15.536 1.00 95.75 180 ASP A O 1
ATOM 1317 N N . PRO A 1 181 ? 19.715 -5.333 -16.957 1.00 93.69 181 PRO A N 1
ATOM 1318 C CA . PRO A 1 181 ? 18.897 -6.220 -17.781 1.00 93.69 181 PRO A CA 1
ATOM 1319 C C . PRO A 1 181 ? 18.413 -7.491 -17.067 1.00 93.69 181 PRO A C 1
ATOM 1321 O O . PRO A 1 181 ? 17.468 -8.109 -17.554 1.00 93.69 181 PRO A O 1
ATOM 1324 N N . GLU A 1 182 ? 19.030 -7.894 -15.949 1.00 94.88 182 GLU A N 1
ATOM 1325 C CA . GLU A 1 182 ? 18.610 -9.070 -15.171 1.00 94.88 182 GLU A CA 1
ATOM 1326 C C . GLU A 1 182 ? 17.429 -8.774 -14.235 1.00 94.88 182 GLU A C 1
ATOM 1328 O O . GLU A 1 182 ? 16.805 -9.704 -13.717 1.00 94.88 182 GLU A O 1
ATOM 1333 N N . LEU A 1 183 ? 17.090 -7.498 -14.013 1.00 96.56 183 LEU A N 1
ATOM 1334 C CA . LEU A 1 183 ? 15.858 -7.134 -13.319 1.00 96.56 183 LEU A CA 1
ATOM 1335 C C . LEU A 1 183 ? 14.659 -7.390 -14.233 1.00 96.56 183 LEU A C 1
ATOM 1337 O O . LEU A 1 183 ? 14.431 -6.687 -15.223 1.00 96.56 183 LEU A O 1
ATOM 1341 N N . ALA A 1 184 ? 13.857 -8.381 -13.861 1.00 97.19 184 ALA A N 1
ATOM 1342 C CA . ALA A 1 184 ? 12.681 -8.807 -14.608 1.00 97.19 184 ALA A CA 1
ATOM 1343 C C . ALA A 1 184 ? 11.495 -7.836 -14.469 1.00 97.19 184 ALA A C 1
ATOM 1345 O O . ALA A 1 184 ? 10.541 -7.927 -15.240 1.00 97.19 184 ALA A O 1
ATOM 1346 N N . GLY A 1 185 ? 11.534 -6.910 -13.505 1.00 97.88 185 GLY A N 1
ATOM 1347 C CA . GLY A 1 185 ? 10.475 -5.927 -13.286 1.00 97.88 185 GLY A CA 1
ATOM 1348 C C . GLY A 1 185 ? 10.378 -5.436 -11.843 1.00 97.88 185 GLY A C 1
ATOM 1349 O O . GLY A 1 185 ? 11.382 -5.348 -11.132 1.00 97.88 185 GLY A O 1
ATOM 1350 N N . ILE A 1 186 ? 9.157 -5.114 -11.409 1.00 98.25 186 ILE A N 1
ATOM 1351 C CA . ILE A 1 186 ? 8.858 -4.629 -10.056 1.00 98.25 186 ILE A CA 1
ATOM 1352 C C . ILE A 1 186 ? 7.695 -5.401 -9.418 1.00 98.25 186 ILE A C 1
ATOM 1354 O O . ILE A 1 186 ? 6.792 -5.892 -10.100 1.00 98.25 186 ILE A O 1
ATOM 1358 N N . LEU A 1 187 ? 7.705 -5.479 -8.089 1.00 97.94 187 LEU A N 1
ATOM 1359 C CA . LEU A 1 187 ? 6.621 -5.995 -7.257 1.00 97.94 187 LEU A CA 1
ATOM 1360 C C . LEU A 1 187 ? 6.096 -4.855 -6.383 1.00 97.94 187 LEU A C 1
ATOM 1362 O O . LEU A 1 187 ? 6.795 -4.400 -5.480 1.00 97.94 187 LEU A O 1
ATOM 1366 N N . ILE A 1 188 ? 4.878 -4.391 -6.650 1.00 97.81 188 ILE A N 1
ATOM 1367 C CA . ILE A 1 188 ? 4.263 -3.293 -5.900 1.00 97.81 188 ILE A CA 1
ATOM 1368 C C . ILE A 1 188 ? 3.431 -3.846 -4.740 1.00 97.81 188 ILE A C 1
ATOM 1370 O O . ILE A 1 188 ? 2.645 -4.766 -4.949 1.00 97.81 188 ILE A O 1
ATOM 1374 N N . ASP A 1 189 ? 3.565 -3.234 -3.560 1.00 95.12 189 ASP A N 1
ATOM 1375 C CA . ASP A 1 189 ? 2.826 -3.493 -2.313 1.00 95.12 189 ASP A CA 1
ATOM 1376 C C . ASP A 1 189 ? 2.894 -4.957 -1.826 1.00 95.12 189 ASP A C 1
ATOM 1378 O O . ASP A 1 189 ? 1.859 -5.590 -1.605 1.00 95.12 189 ASP A O 1
ATOM 1382 N N . PRO A 1 190 ? 4.101 -5.532 -1.631 1.00 93.62 190 PRO A N 1
ATOM 1383 C CA . PRO A 1 190 ? 4.257 -6.933 -1.219 1.00 93.62 190 PRO A CA 1
ATOM 1384 C C . PRO A 1 190 ? 3.674 -7.239 0.172 1.00 93.62 190 PRO A C 1
ATOM 1386 O O . PRO A 1 190 ? 3.394 -8.395 0.479 1.00 93.62 190 PRO A O 1
ATOM 1389 N N . ALA A 1 191 ? 3.474 -6.218 1.014 1.00 87.12 191 ALA A N 1
ATOM 1390 C CA . ALA A 1 191 ? 2.838 -6.343 2.327 1.00 87.12 191 ALA A CA 1
ATOM 1391 C C . ALA A 1 191 ? 1.294 -6.321 2.266 1.00 87.12 191 ALA A C 1
ATOM 1393 O O . ALA A 1 191 ? 0.636 -6.491 3.294 1.00 87.12 191 ALA A O 1
ATOM 1394 N N . GLY A 1 192 ? 0.711 -6.089 1.086 1.00 87.19 192 GLY A N 1
ATOM 1395 C CA . GLY A 1 192 ? -0.722 -5.913 0.872 1.00 87.19 192 GLY A CA 1
ATOM 1396 C C . GLY A 1 192 ? -1.224 -6.594 -0.407 1.00 87.19 192 GLY A C 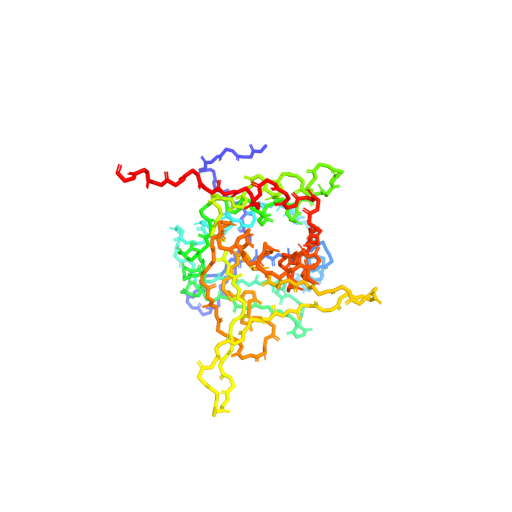1
ATOM 1397 O O . GLY A 1 192 ? -0.703 -7.638 -0.815 1.00 87.19 192 GLY A O 1
ATOM 1398 N N . PRO A 1 193 ? -2.288 -6.057 -1.036 1.00 91.56 193 PRO A N 1
ATOM 1399 C CA . PRO A 1 193 ? -2.733 -6.491 -2.356 1.00 91.56 193 PRO A CA 1
ATOM 1400 C C . PRO A 1 193 ? -1.675 -6.190 -3.429 1.00 91.56 193 PRO A C 1
ATOM 1402 O O . PRO A 1 193 ? -1.724 -5.177 -4.115 1.00 91.56 193 PRO A O 1
ATOM 1405 N N . TRP A 1 194 ? -0.737 -7.107 -3.627 1.00 95.50 194 TRP A N 1
ATOM 1406 C CA . TRP A 1 194 ? 0.431 -6.889 -4.479 1.00 95.50 194 TRP A CA 1
ATOM 1407 C C . TRP A 1 194 ? 0.144 -7.019 -5.978 1.00 95.50 194 TRP A C 1
ATOM 1409 O O . TRP A 1 194 ? -0.722 -7.804 -6.363 1.00 95.50 194 TRP A O 1
ATOM 1419 N N . ILE A 1 195 ? 0.891 -6.336 -6.847 1.00 97.44 195 ILE A N 1
ATOM 1420 C CA . ILE A 1 195 ? 0.922 -6.620 -8.296 1.00 97.44 195 ILE A CA 1
ATOM 1421 C C . ILE A 1 195 ? 2.367 -6.752 -8.776 1.00 97.44 195 ILE A C 1
ATOM 1423 O O . ILE A 1 195 ? 3.236 -5.978 -8.380 1.00 97.44 195 ILE A O 1
ATOM 1427 N N . ARG A 1 196 ? 2.620 -7.744 -9.629 1.00 97.06 196 ARG A N 1
ATOM 1428 C CA . ARG A 1 196 ? 3.891 -7.909 -10.333 1.00 97.06 196 ARG A CA 1
ATOM 1429 C C . ARG A 1 196 ? 3.760 -7.277 -11.715 1.00 97.06 196 ARG A C 1
ATOM 1431 O O . ARG A 1 196 ? 2.804 -7.582 -12.420 1.00 97.06 196 ARG A O 1
ATOM 1438 N N . LEU A 1 197 ? 4.716 -6.432 -12.079 1.00 97.94 197 LEU A N 1
ATOM 1439 C CA . LEU A 1 197 ? 4.823 -5.814 -13.399 1.00 97.94 197 LEU A CA 1
ATOM 1440 C C . LEU A 1 197 ? 6.174 -6.204 -13.983 1.00 97.94 197 LEU A C 1
ATOM 1442 O O . LEU A 1 197 ? 7.203 -5.975 -13.347 1.00 97.94 197 LEU A O 1
ATOM 1446 N N . ASP A 1 198 ? 6.168 -6.827 -15.154 1.00 97.12 198 ASP A N 1
ATOM 1447 C CA . ASP A 1 198 ? 7.393 -7.173 -15.876 1.00 97.12 198 ASP A CA 1
ATOM 1448 C C . ASP A 1 198 ? 7.894 -6.003 -16.742 1.00 97.12 198 ASP A C 1
ATOM 1450 O O . ASP A 1 198 ? 7.312 -4.915 -16.774 1.00 97.12 198 ASP A O 1
ATOM 1454 N N . ARG A 1 199 ? 9.003 -6.227 -17.450 1.00 97.06 199 ARG A N 1
ATOM 1455 C CA . ARG A 1 199 ? 9.616 -5.222 -18.328 1.00 97.06 199 ARG A CA 1
ATOM 1456 C C . ARG A 1 199 ? 8.714 -4.773 -19.477 1.00 97.06 199 ARG A C 1
ATOM 1458 O O . ARG A 1 199 ? 8.820 -3.614 -19.867 1.00 97.06 199 ARG A O 1
ATOM 1465 N N . ASP A 1 200 ? 7.848 -5.640 -19.995 1.00 96.94 200 ASP A N 1
ATOM 1466 C CA . ASP A 1 200 ? 6.967 -5.294 -21.114 1.00 96.94 200 ASP A CA 1
ATOM 1467 C C . ASP A 1 200 ? 5.904 -4.296 -20.650 1.00 96.94 200 ASP A C 1
ATOM 1469 O O . ASP A 1 200 ? 5.710 -3.259 -21.288 1.00 96.94 200 ASP A O 1
ATOM 1473 N N . HIS A 1 201 ? 5.310 -4.529 -19.475 1.00 97.81 201 HIS A N 1
ATOM 1474 C CA . HIS A 1 201 ? 4.417 -3.554 -18.843 1.00 97.81 201 HIS A CA 1
ATOM 1475 C C . HIS A 1 201 ? 5.143 -2.233 -18.540 1.00 97.81 201 HIS A C 1
ATOM 1477 O O . HIS A 1 201 ? 4.579 -1.154 -18.698 1.00 97.81 201 HIS A O 1
ATOM 1483 N N . LEU A 1 202 ? 6.402 -2.300 -18.092 1.00 97.88 202 LEU A N 1
ATOM 1484 C CA . LEU A 1 202 ? 7.181 -1.141 -17.635 1.00 97.88 202 LEU A CA 1
ATOM 1485 C C . LEU A 1 202 ? 7.899 -0.387 -18.762 1.00 97.88 202 LEU A C 1
ATOM 1487 O O . LEU A 1 202 ? 8.514 0.650 -18.496 1.00 97.88 202 LEU A O 1
ATOM 1491 N N . ALA A 1 203 ? 7.794 -0.847 -20.011 1.00 96.81 203 ALA A N 1
ATOM 1492 C CA . ALA A 1 203 ? 8.408 -0.206 -21.170 1.00 96.81 203 ALA A CA 1
ATOM 1493 C C . ALA A 1 203 ? 8.139 1.315 -21.259 1.00 96.81 203 ALA A C 1
ATOM 1495 O O . ALA A 1 203 ? 9.092 2.054 -21.530 1.00 96.81 203 ALA A O 1
ATOM 1496 N N . PRO A 1 204 ? 6.927 1.838 -20.951 1.00 96.38 204 PRO A N 1
ATOM 1497 C CA . PRO A 1 204 ? 6.670 3.281 -20.945 1.00 96.38 204 PRO A CA 1
ATOM 1498 C C . PRO A 1 204 ? 7.535 4.079 -19.957 1.00 96.38 204 PRO A C 1
ATOM 1500 O O . PRO A 1 204 ? 7.813 5.249 -20.201 1.00 96.38 204 PRO A O 1
ATOM 1503 N N . LEU A 1 205 ? 7.981 3.468 -18.852 1.00 94.88 205 LEU A N 1
ATOM 1504 C CA . LEU A 1 205 ? 8.839 4.120 -17.853 1.00 94.88 205 LEU A CA 1
ATOM 1505 C C . LEU A 1 205 ? 10.322 4.088 -18.235 1.00 94.88 205 LEU A C 1
ATOM 1507 O O . LEU A 1 205 ? 11.112 4.865 -17.708 1.00 94.88 205 LEU A O 1
ATOM 1511 N N . MET A 1 206 ? 10.710 3.176 -19.126 1.00 94.50 206 MET A N 1
ATOM 1512 C CA . MET A 1 206 ? 12.101 2.953 -19.523 1.00 94.50 206 MET A CA 1
ATOM 1513 C C . MET A 1 206 ? 12.547 3.839 -20.692 1.00 94.50 206 MET A C 1
ATOM 1515 O O . MET A 1 206 ? 13.696 3.757 -21.125 1.00 94.50 206 MET A O 1
ATOM 1519 N N . VAL A 1 207 ? 11.681 4.707 -21.212 1.00 90.00 207 VAL A N 1
ATOM 1520 C CA . VAL A 1 207 ? 12.061 5.689 -22.234 1.00 90.00 207 VAL A CA 1
ATOM 1521 C C . VAL A 1 207 ? 12.974 6.750 -21.602 1.00 90.00 207 VAL A C 1
ATOM 1523 O O . VAL A 1 207 ? 12.803 7.128 -20.445 1.00 90.00 207 VAL A O 1
ATOM 1526 N N . GLU A 1 208 ? 14.014 7.202 -22.312 1.00 74.94 208 GLU A N 1
ATOM 1527 C CA . GLU A 1 208 ? 14.817 8.341 -21.845 1.00 74.94 208 GLU A CA 1
ATOM 1528 C C . GLU A 1 208 ? 13.921 9.569 -21.732 1.00 74.94 208 GLU A C 1
ATOM 1530 O O . GLU A 1 208 ? 13.173 9.885 -22.657 1.00 74.94 208 GLU A O 1
ATOM 1535 N N . ALA A 1 209 ? 13.984 10.253 -20.586 1.00 62.94 209 ALA A N 1
ATOM 1536 C CA . ALA A 1 209 ? 13.461 11.605 -20.531 1.00 62.94 209 ALA A CA 1
ATOM 1537 C C . ALA A 1 209 ? 14.187 12.398 -21.629 1.00 62.94 209 ALA A C 1
ATOM 1539 O O . ALA A 1 209 ? 15.407 12.234 -21.753 1.00 62.94 209 ALA A O 1
ATOM 1540 N N . PRO A 1 210 ? 13.480 13.194 -22.452 1.00 53.72 210 PRO A N 1
ATOM 1541 C CA . PRO A 1 210 ? 14.156 14.068 -23.396 1.00 53.72 210 PRO A CA 1
ATOM 1542 C C . PRO A 1 210 ? 15.175 14.875 -22.598 1.00 53.72 210 PRO A C 1
ATOM 1544 O O . PRO A 1 210 ? 14.813 15.479 -21.589 1.00 53.72 210 PRO A O 1
ATOM 1547 N N . GLY A 1 211 ? 16.449 14.784 -22.986 1.00 48.88 211 GLY A N 1
ATOM 1548 C CA . GLY A 1 211 ? 17.503 15.523 -22.307 1.00 48.88 211 GLY A CA 1
ATOM 1549 C C . GLY A 1 211 ? 17.105 16.991 -22.260 1.00 48.88 211 GLY A C 1
ATOM 1550 O O . GLY A 1 211 ? 16.686 17.537 -23.284 1.00 48.88 211 GLY A O 1
ATOM 1551 N N . ASP A 1 212 ? 17.194 17.603 -21.080 1.00 48.88 212 ASP A N 1
ATOM 1552 C CA . ASP A 1 212 ? 17.183 19.057 -20.980 1.00 48.88 212 ASP A CA 1
ATOM 1553 C C . ASP A 1 212 ? 18.331 19.532 -21.877 1.00 48.88 212 ASP A C 1
ATOM 1555 O O . ASP A 1 212 ? 19.498 19.273 -21.587 1.00 48.88 212 ASP A O 1
ATOM 1559 N N . GLY A 1 213 ? 17.985 20.064 -23.051 1.00 42.94 213 GLY A N 1
ATOM 1560 C CA . GLY A 1 213 ? 18.959 20.471 -24.055 1.00 42.94 213 GLY A CA 1
ATOM 1561 C C . GLY A 1 213 ? 19.910 21.515 -23.476 1.00 42.94 213 GLY A C 1
ATOM 1562 O O . GLY A 1 213 ? 19.451 22.443 -22.809 1.00 42.94 213 GLY A O 1
ATOM 1563 N N . ASP A 1 214 ? 21.206 21.325 -23.739 1.00 39.09 214 ASP A N 1
ATOM 1564 C CA . ASP A 1 214 ? 22.268 22.320 -23.521 1.00 39.09 214 ASP A CA 1
ATOM 1565 C C . ASP A 1 214 ? 21.915 23.696 -24.120 1.00 39.09 214 ASP A C 1
ATOM 1567 O O . ASP A 1 214 ? 21.413 23.742 -25.273 1.00 39.09 214 ASP A O 1
#

pLDDT: mean 88.57, std 12.56, range [39.09, 98.38]

Organism: NCBI:txid69362

Foldseek 3Di:
DDDPPDDDPFDWDDDPNFIETEDEPDPVLVVLVCVVVVNDDDDDDDDDPVSVLVNCLVDRGQFYWYSVRPPPPIDTDGNVNSVVQCVQAFVVCQLVVLLPDDDDPCSLLSNLVCQQSAWKWWFWDADPPHPDIDTDWDQDPVRATAGEMERTQVLNVLVVPPTGIDTDGLLRQLVVCVVDVSHQYHWYSPSDSIDTDGCVSSVVSNDDDPPPDD

Radius of gyration: 20.43 Å; chains: 1; bounding box: 61×41×53 Å

Sequence (214 aa):
MLAEGENIPLAITTIGEKQYVLVYSGVAALRASLAADGATDTSAMAQPAQAVLRFLLSGTYGGLIVDPASAPARAMLSRELIAQMMEQADPEFSIKKLLAARRTETTPDEVVAAIPSSRLWIAANKPEGSDQVGVAEARAADGDRLIEVFTHPIEIAALGRGDRPAPVTGAQLGSALRADPELAGILIDPAGPWIRLDRDHLAPLMVEAPGDGD

InterPro domains:
  IPR009839 SseB, N-terminal domain [PF07179] (97-202)

Secondary structure (DSSP, 8-state):
---TTS-----EEEETTEEEEEE-SSHHHHHHHHHHHT--S-------HHHHHHHHHHTT--EEEESTTSTTS-EEEEHHHHHHHHHHS-TT-HHHHHHHSPP-TTHHHHHHHHGGGS-EEEEEE--TT-SPPEE-EEE-TT--EEEEEESSHHHHHHTTS-PEEEEE-HHHHHHHHHH-TTEEEEEE-TTSS-EEEEHHHHGGGSSPPPP---